Protein AF-A0A7X7WJT0-F1 (afdb_monomer_lite)

Foldseek 3Di:
DPDDDFADALPPLPDGTQHPWQVSLVVLVVSCCVVQQKAWDAADPVRQKTWIWGFDDPVDPPDTDTDIFIEGTTQEPCQVPPVNDDPPRDPPPGQEYEYCYYDDPPDPHHYDHPVVVSDPCPVPVPDPDDDPPDPPPPDPPCPVVVVVVVVVVVVVVVVVVVVVVVVVCVVPVPDD

Radius of gyration: 22.06 Å; chains: 1; bounding box: 46×60×50 Å

Secondary structure (DSSP, 8-state):
-PPP----EEEETTEEE--SSHHHHHHHHHHTTTTTTEEEEEE-TTSSEEEEEEEE--SSTT--EEEEEEEEEEEEGGGGSGGG--TTS--S--SEEEEEE---TT--SEEEESHHHHS--TTTTSS-S-----GGGTS-TTHHHHHHHHHHHHHHHHHHHHHHHHHHHHH-TT--

Sequence (176 aa):
MKKSIVGELVGKRGIVYAPINRAGVLLIFSRLLDEFEMLVEETAEDCSYIIARRRVDTGQPGSNRWERVRIALAYESLEMQPANKTDTDFDGTADLLICWQHNWPECPLETFELRSIFADVTASLNEPANQTISLNGIIPEDSGQLLKDRVTTQKRFEKAVSELDEKIKKLYPGSN

pLDDT: mean 77.28, std 19.05, range [31.31, 97.0]

Structure (mmCIF, N/CA/C/O backbone):
data_AF-A0A7X7WJT0-F1
#
_entry.id   AF-A0A7X7WJT0-F1
#
loop_
_atom_site.group_PDB
_atom_site.id
_atom_site.type_symbol
_atom_site.label_atom_id
_atom_site.label_alt_id
_atom_site.label_comp_id
_atom_site.label_asym_id
_atom_site.label_entity_id
_atom_site.label_seq_id
_atom_site.pdbx_PDB_ins_code
_atom_site.Cartn_x
_atom_site.Cartn_y
_atom_site.Cartn_z
_atom_site.occupancy
_atom_site.B_iso_or_equiv
_atom_site.auth_seq_id
_atom_site.auth_comp_id
_atom_site.auth_asym_id
_atom_site.auth_atom_id
_atom_site.pdbx_PDB_model_num
ATOM 1 N N . MET A 1 1 ? -9.778 28.405 -9.979 1.00 56.41 1 MET A N 1
ATOM 2 C CA . MET A 1 1 ? -9.607 27.088 -9.322 1.00 56.41 1 MET A CA 1
ATOM 3 C C . MET A 1 1 ? -8.877 26.149 -10.265 1.00 56.41 1 MET A C 1
ATOM 5 O O . MET A 1 1 ? -9.205 26.131 -11.446 1.00 56.41 1 MET A O 1
ATOM 9 N N . LYS A 1 2 ? -7.889 25.399 -9.766 1.00 74.50 2 LYS A N 1
ATOM 10 C CA . LYS A 1 2 ? -7.246 24.314 -10.526 1.00 74.50 2 LYS A CA 1
ATOM 11 C C . LYS A 1 2 ? -8.278 23.187 -10.710 1.00 74.50 2 LYS A C 1
ATOM 13 O O . LYS A 1 2 ? -9.048 22.932 -9.786 1.00 74.50 2 LYS A O 1
ATOM 18 N N . LYS A 1 3 ? -8.348 22.568 -11.893 1.00 82.75 3 LYS A N 1
ATOM 19 C CA . LYS A 1 3 ? -9.265 21.440 -12.144 1.00 82.75 3 LYS A CA 1
ATOM 20 C C . LYS A 1 3 ? -8.907 20.276 -11.211 1.00 82.75 3 LYS A C 1
ATOM 22 O O . LYS A 1 3 ? -7.727 19.974 -11.058 1.00 82.75 3 LYS A O 1
ATOM 27 N N . SER A 1 4 ? -9.913 19.649 -10.605 1.00 85.75 4 SER A N 1
ATOM 28 C CA . SER A 1 4 ? -9.745 18.406 -9.847 1.00 85.75 4 SER A CA 1
ATOM 29 C C . SER A 1 4 ? -9.741 17.241 -10.836 1.00 85.75 4 SER A C 1
ATOM 31 O O . SER A 1 4 ? -10.689 17.093 -11.606 1.00 85.75 4 SER A O 1
ATOM 33 N N . ILE A 1 5 ? -8.644 16.486 -10.873 1.00 87.88 5 ILE A N 1
ATOM 34 C CA . ILE A 1 5 ? -8.440 15.340 -11.766 1.00 87.88 5 ILE A CA 1
ATOM 35 C C . ILE A 1 5 ? -8.321 14.096 -10.885 1.00 87.88 5 ILE A C 1
ATOM 37 O O . ILE A 1 5 ? -7.627 14.129 -9.870 1.00 87.88 5 ILE A O 1
ATOM 41 N N . VAL A 1 6 ? -9.005 13.023 -11.275 1.00 88.50 6 VAL A N 1
ATOM 42 C CA . VAL A 1 6 ? -9.018 11.718 -10.599 1.00 88.50 6 VAL A CA 1
ATOM 43 C C . VAL A 1 6 ? -8.674 10.612 -11.600 1.00 88.50 6 VAL A C 1
ATOM 45 O O . VAL A 1 6 ? -8.673 10.863 -12.807 1.00 88.50 6 VAL A O 1
ATOM 48 N N . GLY A 1 7 ? -8.354 9.415 -11.102 1.00 87.81 7 GLY A N 1
ATOM 49 C CA . GLY A 1 7 ? -8.038 8.253 -11.934 1.00 87.81 7 GLY A CA 1
ATOM 50 C C . GLY A 1 7 ? -9.267 7.574 -12.545 1.00 87.81 7 GLY A C 1
ATOM 51 O O . GLY A 1 7 ? -10.392 8.066 -12.444 1.00 87.81 7 GLY A O 1
ATOM 52 N N . GLU A 1 8 ? -9.040 6.419 -13.176 1.00 84.88 8 GLU A N 1
ATOM 53 C CA . GLU A 1 8 ? -10.103 5.577 -13.740 1.00 84.88 8 GLU A CA 1
ATOM 54 C C . GLU A 1 8 ? -11.098 5.100 -12.672 1.00 84.88 8 GLU A C 1
ATOM 56 O O . GLU A 1 8 ? -10.778 5.027 -11.486 1.00 84.88 8 GLU A O 1
ATOM 61 N N . LEU A 1 9 ? -12.329 4.791 -13.081 1.00 81.31 9 LEU A N 1
ATOM 62 C CA . LEU A 1 9 ? -13.345 4.279 -12.166 1.00 81.31 9 LEU A CA 1
ATOM 63 C C . LEU A 1 9 ? -12.986 2.843 -11.750 1.00 81.31 9 LEU A C 1
ATOM 65 O O . LEU A 1 9 ? -12.833 1.982 -12.610 1.00 81.31 9 LEU A O 1
ATOM 69 N N . VAL A 1 10 ? -12.887 2.592 -10.443 1.00 80.69 10 VAL A N 1
ATOM 70 C CA . VAL A 1 10 ? -12.608 1.257 -9.870 1.00 80.69 10 VAL A CA 1
ATOM 71 C C . VAL A 1 10 ? -13.745 0.746 -8.984 1.00 80.69 10 VAL A C 1
ATOM 73 O O . VAL A 1 10 ? -13.993 -0.450 -8.934 1.00 80.69 10 VAL A O 1
ATOM 76 N N . GLY A 1 11 ? -14.466 1.639 -8.293 1.00 72.19 11 GLY A N 1
ATOM 77 C CA . GLY A 1 11 ? -15.762 1.341 -7.664 1.00 72.19 11 GLY A CA 1
ATOM 78 C C . GLY A 1 11 ? -15.809 0.236 -6.593 1.00 72.19 11 GLY A C 1
ATOM 79 O O . GLY A 1 11 ? -16.887 -0.303 -6.348 1.00 72.19 11 GLY A O 1
ATOM 80 N N . LYS A 1 12 ? -14.698 -0.107 -5.924 1.00 74.31 12 LYS A N 1
ATOM 81 C CA . LYS A 1 12 ? -14.604 -1.261 -5.004 1.00 74.31 12 LYS A CA 1
ATOM 82 C C . LYS A 1 12 ? -14.104 -0.849 -3.617 1.00 74.31 12 LYS A C 1
ATOM 84 O O . LYS A 1 12 ? -13.294 0.062 -3.486 1.00 74.31 12 LYS A O 1
ATOM 89 N N . ARG A 1 13 ? -14.579 -1.515 -2.554 1.00 75.19 13 ARG A N 1
ATOM 90 C CA . ARG A 1 13 ? -14.143 -1.295 -1.148 1.00 75.19 13 ARG A CA 1
ATOM 91 C C . ARG A 1 13 ? -14.245 0.164 -0.648 1.00 75.19 13 ARG A C 1
ATOM 93 O O . ARG A 1 13 ? -13.517 0.575 0.254 1.00 75.19 13 ARG A O 1
ATOM 100 N N . GLY A 1 14 ? -15.169 0.947 -1.210 1.00 77.31 14 GLY A N 1
ATOM 101 C CA . GLY A 1 14 ? -15.328 2.372 -0.892 1.00 77.31 14 GLY A CA 1
ATOM 102 C C . GLY A 1 14 ? -14.321 3.296 -1.589 1.00 77.31 14 GLY A C 1
ATOM 103 O O . GLY A 1 14 ? -14.322 4.494 -1.320 1.00 77.31 14 GLY A O 1
ATOM 104 N N . ILE A 1 15 ? -13.496 2.764 -2.496 1.00 82.94 15 ILE A N 1
ATOM 105 C CA . ILE A 1 15 ? -12.621 3.520 -3.394 1.00 82.94 15 ILE A CA 1
ATOM 106 C C . ILE A 1 15 ? -13.334 3.653 -4.742 1.00 82.94 15 ILE A C 1
ATOM 108 O O . ILE A 1 15 ? -13.636 2.658 -5.397 1.00 82.94 15 ILE A O 1
ATOM 112 N N . VAL A 1 16 ? -13.642 4.887 -5.143 1.00 83.06 16 VAL A N 1
ATOM 113 C CA . VAL A 1 16 ? -14.378 5.158 -6.392 1.00 83.06 16 VAL A CA 1
ATOM 114 C C . VAL A 1 16 ? -13.426 5.272 -7.580 1.00 83.06 16 VAL A C 1
ATOM 116 O O . VAL A 1 16 ? -13.702 4.694 -8.628 1.00 83.06 16 VAL A O 1
ATOM 119 N N . TYR A 1 17 ? -12.295 5.959 -7.402 1.00 87.00 17 TYR A N 1
ATOM 120 C CA . TYR A 1 17 ? -11.320 6.234 -8.457 1.00 87.00 17 TYR A CA 1
ATOM 121 C C . TYR A 1 17 ? -9.952 5.635 -8.128 1.00 87.00 17 TYR A C 1
ATOM 123 O O . TYR A 1 17 ? -9.540 5.635 -6.967 1.00 87.00 17 TYR A O 1
ATOM 131 N N . ALA A 1 18 ? -9.252 5.165 -9.157 1.00 92.12 18 ALA A N 1
ATOM 132 C CA . ALA A 1 18 ? -7.866 4.733 -9.085 1.00 92.12 18 ALA A CA 1
ATOM 133 C C . ALA A 1 18 ? -6.956 5.870 -8.582 1.00 92.12 18 ALA A C 1
ATOM 135 O O . ALA A 1 18 ? -7.251 7.055 -8.809 1.00 92.12 18 ALA A O 1
ATOM 136 N N . PRO A 1 19 ? -5.836 5.534 -7.918 1.00 95.69 19 PRO A N 1
ATOM 137 C CA . PRO A 1 19 ? -4.844 6.529 -7.560 1.00 95.69 19 PRO A CA 1
ATOM 138 C C . PRO A 1 19 ? -4.208 7.089 -8.837 1.00 95.69 19 PRO A C 1
ATOM 140 O O . PRO A 1 19 ? -4.185 6.436 -9.874 1.00 95.69 19 PRO A O 1
ATOM 143 N N . ILE A 1 20 ? -3.686 8.308 -8.759 1.00 95.00 20 ILE A N 1
ATOM 144 C CA . ILE A 1 20 ? -2.926 8.944 -9.853 1.00 95.00 20 ILE A CA 1
ATOM 145 C C . ILE A 1 20 ? -1.504 9.312 -9.418 1.00 95.00 20 ILE A C 1
ATOM 147 O O . ILE A 1 20 ? -0.797 10.025 -10.122 1.00 95.00 20 ILE A O 1
ATOM 151 N N . ASN A 1 21 ? -1.128 8.915 -8.200 1.00 94.38 21 ASN A N 1
ATOM 152 C CA . ASN A 1 21 ? 0.162 9.174 -7.578 1.00 94.38 21 ASN A CA 1
ATOM 153 C C . ASN A 1 21 ? 0.380 8.238 -6.374 1.00 94.38 21 ASN A C 1
ATOM 155 O O . ASN A 1 21 ? -0.529 7.525 -5.938 1.00 94.38 21 ASN A O 1
ATOM 159 N N . ARG A 1 22 ? 1.588 8.303 -5.807 1.00 93.94 22 ARG A N 1
ATOM 160 C CA . ARG A 1 22 ? 2.057 7.509 -4.662 1.00 93.94 22 ARG A CA 1
ATOM 161 C C . ARG A 1 22 ? 1.229 7.699 -3.384 1.00 93.94 22 ARG A C 1
ATOM 163 O O . ARG A 1 22 ? 0.907 6.727 -2.711 1.00 93.94 22 ARG A O 1
ATOM 170 N N . ALA A 1 23 ? 0.802 8.926 -3.081 1.00 94.81 23 ALA A N 1
ATOM 171 C CA . ALA A 1 23 ? -0.048 9.194 -1.917 1.00 94.81 23 ALA A CA 1
ATOM 172 C C . ALA A 1 23 ? -1.422 8.503 -2.033 1.00 94.81 23 ALA A C 1
ATOM 174 O O . ALA A 1 23 ? -1.955 7.987 -1.052 1.00 94.81 23 ALA A O 1
ATOM 175 N N . GLY A 1 24 ? -1.983 8.432 -3.244 1.00 95.75 24 GLY A N 1
ATOM 176 C CA . GLY A 1 24 ? -3.189 7.649 -3.514 1.00 95.75 24 GLY A CA 1
ATOM 177 C C . GLY A 1 24 ? -2.978 6.145 -3.307 1.00 95.75 24 GLY A C 1
ATOM 178 O O . GLY A 1 24 ? -3.863 5.477 -2.776 1.00 95.75 24 GLY A O 1
ATOM 179 N N . VAL A 1 25 ? -1.803 5.619 -3.670 1.00 96.50 25 VAL A N 1
ATOM 180 C CA . VAL A 1 25 ? -1.422 4.220 -3.400 1.00 96.50 25 VAL A CA 1
ATOM 181 C C . VAL A 1 25 ? -1.374 3.954 -1.899 1.00 96.50 25 VAL A C 1
ATOM 183 O O . VAL A 1 25 ? -2.000 2.999 -1.443 1.00 96.50 25 VAL A O 1
ATOM 186 N N . LEU A 1 26 ? -0.733 4.833 -1.122 1.00 96.88 26 LEU A N 1
ATOM 187 C CA . LEU A 1 26 ? -0.713 4.749 0.342 1.00 96.88 26 LEU A CA 1
ATOM 188 C C . LEU A 1 26 ? -2.126 4.755 0.939 1.00 96.88 26 LEU A C 1
ATOM 190 O O . LEU A 1 26 ? -2.413 3.950 1.824 1.00 96.88 26 LEU A O 1
ATOM 194 N N . LEU A 1 27 ? -3.011 5.636 0.462 1.00 95.25 27 LEU A N 1
ATOM 195 C CA . LEU A 1 27 ? -4.393 5.724 0.943 1.00 95.25 27 LEU A CA 1
ATOM 196 C C . LEU A 1 27 ? -5.143 4.403 0.725 1.00 95.25 27 LEU A C 1
ATOM 198 O O . LEU A 1 27 ? -5.821 3.912 1.628 1.00 95.25 27 LEU A O 1
ATOM 202 N N . ILE A 1 28 ? -5.019 3.828 -0.473 1.00 94.62 28 ILE A N 1
ATOM 203 C CA . ILE A 1 28 ? -5.681 2.569 -0.823 1.00 94.62 28 ILE A CA 1
ATOM 204 C C . ILE A 1 28 ? -5.078 1.411 -0.034 1.00 94.62 28 ILE A C 1
ATOM 206 O O . ILE A 1 28 ? -5.829 0.636 0.550 1.00 94.62 28 ILE A O 1
ATOM 210 N N . PHE A 1 29 ? -3.751 1.308 0.044 1.00 95.38 29 PHE A N 1
ATOM 211 C CA . PHE A 1 29 ? -3.090 0.275 0.839 1.00 95.38 29 PHE A CA 1
ATOM 212 C C . PHE A 1 29 ? -3.498 0.350 2.316 1.00 95.38 29 PHE A C 1
ATOM 214 O O . PHE A 1 29 ? -3.898 -0.655 2.898 1.00 95.38 29 PHE A O 1
ATOM 221 N N . SER A 1 30 ? -3.513 1.554 2.894 1.00 93.81 30 SER A N 1
ATOM 222 C CA . SER A 1 30 ? -3.947 1.795 4.277 1.00 93.81 30 SER A CA 1
ATOM 223 C C . SER A 1 30 ? -5.374 1.306 4.542 1.00 93.81 30 SER A C 1
ATOM 225 O O . SER A 1 30 ? -5.695 0.869 5.645 1.00 93.81 30 SER A O 1
ATOM 227 N N . ARG A 1 31 ? -6.249 1.340 3.529 1.00 91.44 31 ARG A N 1
ATOM 228 C CA . ARG A 1 31 ? -7.623 0.832 3.641 1.00 91.44 31 ARG A CA 1
ATOM 229 C C . ARG A 1 31 ? -7.692 -0.697 3.721 1.00 91.44 31 ARG A C 1
ATOM 231 O O . ARG A 1 31 ? -8.709 -1.214 4.187 1.00 91.44 31 ARG A O 1
ATOM 238 N N . LEU A 1 32 ? -6.649 -1.388 3.273 1.00 89.94 32 LEU A N 1
ATOM 239 C CA . LEU A 1 32 ? -6.561 -2.842 3.144 1.00 89.94 32 LEU A CA 1
ATOM 240 C C . LEU A 1 32 ? -5.659 -3.488 4.211 1.00 89.94 32 LEU A C 1
ATOM 242 O O . LEU A 1 32 ? -5.410 -4.684 4.135 1.00 89.94 32 LEU A O 1
ATOM 246 N N . LEU A 1 33 ? -5.172 -2.737 5.205 1.00 89.56 33 LEU A N 1
ATOM 247 C CA . LEU A 1 33 ? -4.232 -3.246 6.217 1.00 89.56 33 LEU A CA 1
ATOM 248 C C . LEU A 1 33 ? -4.735 -4.489 6.959 1.00 89.56 33 LEU A C 1
ATOM 250 O O . LEU A 1 33 ? -3.956 -5.411 7.189 1.00 89.56 33 LEU A O 1
ATOM 254 N N . ASP A 1 34 ? -6.035 -4.541 7.262 1.00 85.56 34 ASP A N 1
ATOM 255 C CA . ASP A 1 34 ? -6.658 -5.706 7.897 1.00 85.56 34 ASP A CA 1
ATOM 256 C C . ASP A 1 34 ? -6.627 -6.943 6.980 1.00 85.56 34 ASP A C 1
ATOM 258 O O . ASP A 1 34 ? -6.442 -8.056 7.461 1.00 85.56 34 ASP A O 1
ATOM 262 N N . GLU A 1 35 ? -6.763 -6.758 5.657 1.00 87.94 35 GLU A N 1
ATOM 263 C CA . GLU A 1 35 ? -6.677 -7.846 4.665 1.00 87.94 35 GLU A CA 1
ATOM 264 C C . GLU A 1 35 ? -5.236 -8.367 4.523 1.00 87.94 35 GLU A C 1
ATOM 266 O O . GLU A 1 35 ? -5.039 -9.531 4.183 1.00 87.94 35 GLU A O 1
ATOM 271 N N . PHE A 1 36 ? -4.237 -7.526 4.810 1.00 85.75 36 PHE A N 1
ATOM 272 C CA . PHE A 1 36 ? -2.818 -7.897 4.793 1.00 85.75 36 PHE A CA 1
ATOM 273 C C . PHE A 1 36 ? -2.275 -8.357 6.145 1.00 85.75 36 PHE A C 1
ATOM 275 O O . PHE A 1 36 ? -1.106 -8.730 6.221 1.00 85.75 36 PHE A O 1
ATOM 282 N N . GLU A 1 37 ? -3.083 -8.307 7.207 1.00 88.31 37 GLU A N 1
ATOM 283 C CA . GLU A 1 37 ? -2.630 -8.512 8.587 1.00 88.31 37 GLU A CA 1
ATOM 284 C C . GLU A 1 37 ? -1.366 -7.688 8.906 1.00 88.31 37 GLU A C 1
ATOM 286 O O . GLU A 1 37 ? -0.382 -8.189 9.464 1.00 88.31 37 GLU A O 1
ATOM 291 N N . MET A 1 38 ? -1.387 -6.409 8.515 1.00 90.31 38 MET A N 1
ATOM 292 C CA . MET A 1 38 ? -0.279 -5.472 8.699 1.00 90.31 38 MET A CA 1
ATOM 293 C C . MET A 1 38 ? -0.655 -4.296 9.601 1.00 90.31 38 MET A C 1
ATOM 295 O O . MET A 1 38 ? -1.777 -3.799 9.576 1.00 90.31 38 MET A O 1
ATOM 299 N N . LEU A 1 39 ? 0.320 -3.802 10.365 1.00 92.19 39 LEU A N 1
ATOM 300 C CA . LEU A 1 39 ? 0.198 -2.613 11.211 1.00 92.19 39 LEU A CA 1
ATOM 301 C C . LEU A 1 39 ? 1.248 -1.584 10.796 1.00 92.19 39 LEU A C 1
ATOM 303 O O . LEU A 1 39 ? 2.436 -1.887 10.836 1.00 92.19 39 LEU A O 1
ATOM 307 N N . VAL A 1 40 ? 0.839 -0.374 10.418 1.00 95.69 40 VAL A N 1
ATOM 308 C CA . VAL A 1 40 ? 1.773 0.704 10.042 1.00 95.69 40 VAL A CA 1
ATOM 309 C C . VAL A 1 40 ? 2.305 1.399 11.298 1.00 95.69 40 VAL A C 1
ATOM 311 O O . VAL A 1 40 ? 1.524 1.840 12.138 1.00 95.69 40 VAL A O 1
ATOM 314 N N . GLU A 1 41 ? 3.629 1.501 11.418 1.00 96.88 41 GLU A N 1
ATOM 315 C CA . GLU A 1 41 ? 4.335 2.175 12.519 1.00 96.88 41 GLU A CA 1
ATOM 316 C C . GLU A 1 41 ? 4.845 3.567 12.110 1.00 96.88 41 GLU A C 1
ATOM 318 O O . GLU A 1 41 ? 4.842 4.491 12.920 1.00 96.88 41 GLU A O 1
ATOM 323 N N . GLU A 1 42 ? 5.277 3.729 10.856 1.00 96.12 42 GLU A N 1
ATOM 324 C CA . GLU A 1 42 ? 5.888 4.961 10.340 1.00 96.12 42 GLU A CA 1
ATOM 325 C C . GLU A 1 42 ? 5.533 5.160 8.864 1.00 96.12 42 GLU A C 1
ATOM 327 O O . GLU A 1 42 ? 5.370 4.196 8.113 1.00 96.12 42 GLU A O 1
ATOM 332 N N . THR A 1 43 ? 5.450 6.413 8.426 1.00 95.44 43 THR A N 1
ATOM 333 C CA . THR A 1 43 ? 5.302 6.793 7.017 1.00 95.44 43 THR A CA 1
ATOM 334 C C . THR A 1 43 ? 6.292 7.902 6.692 1.00 95.44 43 THR A C 1
ATOM 336 O O . THR A 1 43 ? 6.409 8.859 7.457 1.00 95.44 43 THR A O 1
ATOM 339 N N . ALA A 1 44 ? 6.992 7.774 5.566 1.00 93.12 44 ALA A N 1
ATOM 340 C CA . ALA A 1 44 ? 7.877 8.817 5.066 1.00 93.12 44 ALA A CA 1
ATOM 341 C C . ALA A 1 44 ? 7.085 10.081 4.692 1.00 93.12 44 ALA A C 1
ATOM 343 O O . ALA A 1 44 ? 5.967 9.988 4.184 1.00 93.12 44 ALA A O 1
ATOM 344 N N . GLU A 1 45 ? 7.674 11.261 4.890 1.00 91.50 45 GLU A N 1
ATOM 345 C CA . GLU A 1 45 ? 7.022 12.551 4.605 1.00 91.50 45 GLU A CA 1
ATOM 346 C C . GLU A 1 45 ? 6.553 12.670 3.142 1.00 91.50 45 GLU A C 1
ATOM 348 O O . GLU A 1 45 ? 5.486 13.212 2.858 1.00 91.50 45 GLU A O 1
ATOM 353 N N . ASP A 1 46 ? 7.315 12.093 2.215 1.00 90.56 46 ASP A N 1
ATOM 354 C CA . ASP A 1 46 ? 7.051 12.084 0.774 1.00 90.56 46 ASP A CA 1
ATOM 355 C C . ASP A 1 46 ? 6.242 10.863 0.294 1.00 90.56 46 ASP A C 1
ATOM 357 O O . ASP A 1 46 ? 6.030 10.681 -0.907 1.00 90.56 46 ASP A O 1
ATOM 361 N N . CYS A 1 47 ? 5.780 10.018 1.221 1.00 93.06 47 CYS A N 1
ATOM 362 C CA . CYS A 1 47 ? 5.114 8.747 0.939 1.00 93.06 47 CYS A CA 1
ATOM 363 C C . CYS A 1 47 ? 5.970 7.748 0.130 1.00 93.06 47 CYS A C 1
ATOM 365 O O . CYS A 1 47 ? 5.398 6.863 -0.502 1.00 93.06 47 CYS A O 1
ATOM 367 N N . SER A 1 48 ? 7.306 7.862 0.115 1.00 91.44 48 SER A N 1
ATOM 368 C CA . SER A 1 48 ? 8.207 6.912 -0.572 1.00 91.44 48 SER A CA 1
ATOM 369 C C . SER A 1 48 ? 8.229 5.524 0.064 1.00 91.44 48 SER A C 1
ATOM 371 O O . SER A 1 48 ? 8.323 4.519 -0.640 1.00 91.44 48 SER A O 1
ATOM 373 N N . TYR A 1 49 ? 8.109 5.451 1.388 1.00 93.75 49 TYR A N 1
ATOM 374 C CA . TYR A 1 49 ? 8.073 4.194 2.120 1.00 93.75 49 TYR A CA 1
ATOM 375 C C . TYR A 1 49 ? 7.201 4.281 3.375 1.00 93.75 49 TYR A C 1
ATOM 377 O O . TYR A 1 49 ? 6.875 5.361 3.878 1.00 93.75 49 TYR A O 1
ATOM 385 N N . ILE A 1 50 ? 6.890 3.111 3.924 1.00 96.25 50 ILE A N 1
ATOM 386 C CA . ILE A 1 50 ? 6.355 2.936 5.276 1.00 96.25 50 ILE A CA 1
ATOM 387 C C . ILE A 1 50 ? 7.166 1.890 6.042 1.00 96.25 50 ILE A C 1
ATOM 389 O O . ILE A 1 50 ? 7.792 1.007 5.450 1.00 96.25 50 ILE A O 1
ATOM 393 N N . ILE A 1 51 ? 7.142 1.979 7.368 1.00 97.00 51 ILE A N 1
ATOM 394 C CA . ILE A 1 51 ? 7.557 0.888 8.251 1.00 97.00 51 ILE A CA 1
ATOM 395 C C . ILE A 1 51 ? 6.295 0.257 8.813 1.00 97.00 51 ILE A C 1
ATOM 397 O O . ILE A 1 51 ? 5.435 0.960 9.345 1.00 97.00 51 ILE A O 1
ATOM 401 N N . ALA A 1 52 ? 6.190 -1.061 8.702 1.00 96.44 52 ALA A N 1
ATOM 402 C CA . ALA A 1 52 ? 5.057 -1.813 9.206 1.00 96.44 52 ALA A CA 1
ATOM 403 C C . ALA A 1 52 ? 5.500 -3.060 9.980 1.00 96.44 52 ALA A C 1
ATOM 405 O O . ALA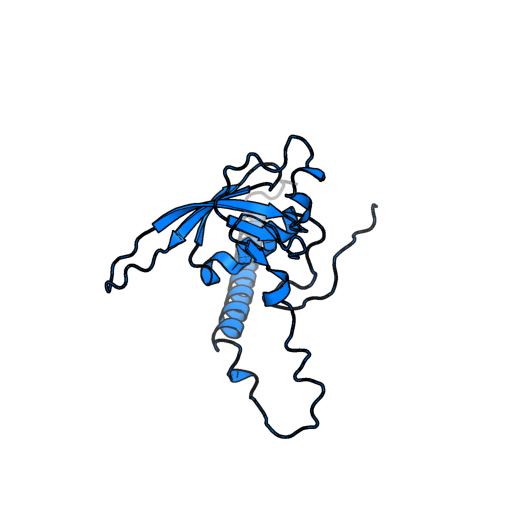 A 1 52 ? 6.658 -3.483 9.940 1.00 96.44 52 ALA A O 1
ATOM 406 N N . ARG A 1 53 ? 4.545 -3.668 10.678 1.00 94.19 53 ARG A N 1
ATOM 407 C CA . ARG A 1 53 ? 4.624 -5.023 11.212 1.00 94.19 53 ARG A CA 1
ATOM 408 C C . ARG A 1 53 ? 3.717 -5.916 10.394 1.00 94.19 53 ARG A C 1
ATOM 410 O O . ARG A 1 53 ? 2.528 -5.626 10.321 1.00 94.19 53 ARG A O 1
ATOM 417 N N . ARG A 1 54 ? 4.245 -7.002 9.834 1.00 89.75 54 ARG A N 1
ATOM 418 C CA . ARG A 1 54 ? 3.425 -8.046 9.205 1.00 89.75 54 ARG A CA 1
ATOM 419 C C . ARG A 1 54 ? 3.343 -9.266 10.108 1.00 89.75 54 ARG A C 1
ATOM 421 O O . ARG A 1 54 ? 4.334 -9.625 10.757 1.00 89.75 54 ARG A O 1
ATOM 428 N N . ARG A 1 55 ? 2.157 -9.863 10.194 1.00 87.50 55 ARG A N 1
ATOM 429 C CA . ARG A 1 55 ? 1.954 -11.104 10.940 1.00 87.50 55 ARG A CA 1
ATOM 430 C C . ARG A 1 55 ? 2.719 -12.235 10.253 1.00 87.50 55 ARG A C 1
ATOM 432 O O . ARG A 1 55 ? 2.685 -12.362 9.035 1.00 87.50 55 ARG A O 1
ATOM 439 N N . VAL A 1 56 ? 3.409 -13.053 11.040 1.00 85.81 56 VAL A N 1
ATOM 440 C CA . VAL A 1 56 ? 4.118 -14.242 10.552 1.00 85.81 56 VAL A CA 1
ATOM 441 C C . VAL A 1 56 ? 3.384 -15.471 11.064 1.00 85.81 56 VAL A C 1
ATOM 443 O O . VAL A 1 56 ? 3.291 -15.671 12.279 1.00 85.81 56 VAL A O 1
ATOM 446 N N . ASP A 1 57 ? 2.869 -16.291 10.148 1.00 79.31 57 ASP A N 1
ATOM 447 C CA . ASP A 1 57 ? 2.315 -17.592 10.508 1.00 79.31 57 ASP A CA 1
ATOM 448 C C . ASP A 1 57 ? 3.457 -18.554 10.848 1.00 79.31 57 ASP A C 1
ATOM 450 O O . ASP A 1 57 ? 4.320 -18.858 10.025 1.00 79.31 57 ASP A O 1
ATOM 454 N N . THR A 1 58 ? 3.484 -19.021 12.092 1.00 75.06 58 THR A N 1
ATOM 455 C CA . THR A 1 58 ? 4.473 -19.998 12.556 1.00 75.06 58 THR A CA 1
ATOM 456 C C . THR A 1 58 ? 3.924 -21.420 12.617 1.00 75.06 58 THR A C 1
ATOM 458 O O . THR A 1 58 ? 4.585 -22.296 13.175 1.00 75.06 58 THR A O 1
ATOM 461 N N . GLY A 1 59 ? 2.708 -21.663 12.113 1.00 72.12 59 GLY A N 1
ATOM 462 C CA . GLY A 1 59 ? 2.044 -22.970 12.129 1.00 72.12 59 GLY A CA 1
ATOM 463 C C . GLY A 1 59 ? 1.682 -23.478 13.532 1.00 72.12 59 GLY A C 1
ATOM 464 O O . GLY A 1 59 ? 1.243 -24.615 13.688 1.00 72.12 59 GLY A O 1
ATOM 465 N N . GLN A 1 60 ? 1.876 -22.653 14.566 1.00 70.50 60 GLN A N 1
ATOM 466 C CA . GLN A 1 60 ? 1.562 -22.968 15.957 1.00 70.50 60 GLN A CA 1
ATOM 467 C C . GLN A 1 60 ? 0.275 -22.236 16.369 1.00 70.50 60 GLN A C 1
ATOM 469 O O . GLN A 1 60 ? 0.212 -21.007 16.282 1.00 70.50 60 GLN A O 1
ATOM 474 N N . PRO A 1 61 ? -0.763 -22.949 16.841 1.00 66.75 61 PRO A N 1
ATOM 475 C CA . PRO A 1 61 ? -1.989 -22.311 17.305 1.00 66.75 61 PRO A CA 1
ATOM 476 C C . PRO A 1 61 ? -1.713 -21.331 18.454 1.00 66.75 61 PRO A C 1
ATOM 478 O O . PRO A 1 61 ? -1.108 -21.695 19.460 1.00 66.75 61 PRO A O 1
ATOM 481 N N . GLY A 1 62 ? -2.178 -20.086 18.317 1.00 66.88 62 GLY A N 1
ATOM 482 C CA . GLY A 1 62 ? -2.098 -19.065 19.369 1.00 66.88 62 GLY A CA 1
ATOM 483 C C . GLY A 1 62 ? -0.795 -18.259 19.434 1.00 66.88 62 GLY A C 1
ATOM 484 O O . GLY A 1 62 ? -0.691 -17.361 20.267 1.00 66.88 62 GLY A O 1
ATOM 485 N N . SER A 1 63 ? 0.187 -18.508 18.563 1.00 68.81 63 SER A N 1
ATOM 486 C CA . SER A 1 63 ? 1.371 -17.647 18.460 1.00 68.81 63 SER A CA 1
ATOM 487 C C . SER A 1 63 ? 1.129 -16.495 17.482 1.00 68.81 63 SER A C 1
ATOM 489 O O . SER A 1 63 ? 1.084 -16.699 16.272 1.00 68.81 63 SER A O 1
ATOM 491 N N . ASN A 1 64 ? 1.029 -15.269 17.997 1.00 71.56 64 ASN A N 1
ATOM 492 C CA . ASN A 1 64 ? 1.046 -14.057 17.176 1.00 71.56 64 ASN A CA 1
ATOM 493 C C . ASN A 1 64 ? 2.472 -13.513 17.114 1.00 71.56 64 ASN A C 1
ATOM 495 O O . ASN A 1 64 ? 2.899 -12.781 18.008 1.00 71.56 64 ASN A O 1
ATOM 499 N N . ARG A 1 65 ? 3.221 -13.892 16.074 1.00 84.56 65 ARG A N 1
ATOM 500 C CA . ARG A 1 65 ? 4.525 -13.287 15.785 1.00 84.56 65 ARG A CA 1
ATOM 501 C C . ARG A 1 65 ? 4.374 -12.196 14.738 1.00 84.56 65 ARG A C 1
ATOM 503 O O . ARG A 1 65 ? 3.549 -12.298 13.836 1.00 84.56 65 ARG A O 1
ATOM 510 N N . TRP A 1 66 ? 5.192 -11.167 14.890 1.00 90.69 66 TRP A N 1
ATOM 511 C CA . TRP A 1 66 ? 5.200 -9.990 14.039 1.00 90.69 66 TRP A CA 1
ATOM 512 C C . TRP A 1 66 ? 6.637 -9.676 13.663 1.00 90.69 66 TRP A C 1
ATOM 514 O O . TRP A 1 66 ? 7.502 -9.614 14.540 1.00 90.69 66 TRP A O 1
ATOM 524 N N . GLU A 1 67 ? 6.891 -9.443 12.384 1.00 93.56 67 GLU A N 1
ATOM 525 C CA . GLU A 1 67 ? 8.191 -8.977 11.912 1.00 93.56 67 GLU A CA 1
ATOM 526 C C . GLU A 1 67 ? 8.094 -7.559 11.366 1.00 93.56 67 GLU A C 1
ATOM 528 O O . GLU A 1 67 ? 7.050 -7.148 10.859 1.00 93.56 67 GLU A O 1
ATOM 533 N N . ARG A 1 68 ? 9.172 -6.789 11.533 1.00 95.94 68 ARG A N 1
ATOM 534 C CA . ARG A 1 68 ? 9.268 -5.438 10.979 1.00 95.94 68 ARG A CA 1
ATOM 535 C C . ARG A 1 68 ? 9.581 -5.551 9.494 1.00 95.94 68 ARG A C 1
ATOM 537 O O . ARG A 1 68 ? 10.525 -6.245 9.141 1.00 95.94 68 ARG A O 1
ATOM 544 N N . VAL A 1 69 ? 8.834 -4.824 8.676 1.00 95.25 69 VAL A N 1
ATOM 545 C CA . VAL A 1 69 ? 9.003 -4.759 7.225 1.00 95.25 69 VAL A CA 1
ATOM 546 C C . VAL A 1 69 ? 9.067 -3.293 6.796 1.00 95.25 69 VAL A C 1
ATOM 548 O O . VAL A 1 69 ? 8.261 -2.468 7.238 1.00 95.25 69 VAL A O 1
ATOM 551 N N . ARG A 1 70 ? 10.047 -2.946 5.964 1.00 95.75 70 ARG A N 1
ATOM 552 C CA . ARG A 1 70 ? 10.128 -1.659 5.269 1.00 95.75 70 ARG A CA 1
ATOM 553 C C . ARG A 1 70 ? 9.533 -1.830 3.880 1.00 95.75 70 ARG A C 1
ATOM 555 O O . ARG A 1 70 ? 10.031 -2.618 3.082 1.00 95.75 70 ARG A O 1
ATOM 562 N N . ILE A 1 71 ? 8.470 -1.092 3.594 1.00 95.56 71 ILE A N 1
ATOM 563 C CA . ILE A 1 71 ? 7.700 -1.239 2.360 1.00 95.56 71 ILE A CA 1
ATOM 564 C C . ILE A 1 71 ? 7.896 0.016 1.515 1.00 95.56 71 ILE A C 1
ATOM 566 O O . ILE A 1 71 ? 7.526 1.105 1.950 1.00 95.56 71 ILE A O 1
ATOM 570 N N . ALA A 1 72 ? 8.462 -0.132 0.320 1.00 94.81 72 ALA A N 1
ATOM 571 C CA . ALA A 1 72 ? 8.513 0.926 -0.681 1.00 94.81 72 ALA A CA 1
ATOM 572 C C . ALA A 1 72 ? 7.143 1.089 -1.351 1.00 94.81 72 ALA A C 1
ATOM 574 O O . ALA A 1 72 ? 6.428 0.109 -1.572 1.00 94.81 72 ALA A O 1
ATOM 575 N N . LEU A 1 73 ? 6.785 2.325 -1.690 1.00 94.69 73 LEU A N 1
ATOM 576 C CA . LEU A 1 73 ? 5.537 2.662 -2.363 1.00 94.69 73 LEU A CA 1
ATOM 577 C C . LEU A 1 73 ? 5.828 3.307 -3.714 1.00 94.69 73 LEU A C 1
ATOM 579 O O . LEU A 1 73 ? 6.626 4.235 -3.807 1.00 94.69 73 LEU A O 1
ATOM 583 N N . ALA A 1 74 ? 5.125 2.871 -4.753 1.00 94.31 74 ALA A N 1
ATOM 584 C CA . ALA A 1 74 ? 5.219 3.478 -6.078 1.00 94.31 74 ALA A CA 1
ATOM 585 C C . ALA A 1 74 ? 3.849 3.535 -6.755 1.00 94.31 74 ALA A C 1
ATOM 587 O O . ALA A 1 74 ? 2.964 2.738 -6.440 1.00 94.31 74 ALA A O 1
ATOM 588 N N . TYR A 1 75 ? 3.646 4.461 -7.693 1.00 95.62 75 TYR A N 1
ATOM 589 C CA . TYR A 1 75 ? 2.476 4.349 -8.564 1.00 95.62 75 TYR A CA 1
ATOM 590 C C . TYR A 1 75 ? 2.723 3.239 -9.596 1.00 95.62 75 TYR A C 1
ATOM 592 O O . TYR A 1 75 ? 2.003 2.238 -9.604 1.00 95.62 75 TYR A O 1
ATOM 600 N N . GLU A 1 76 ? 3.815 3.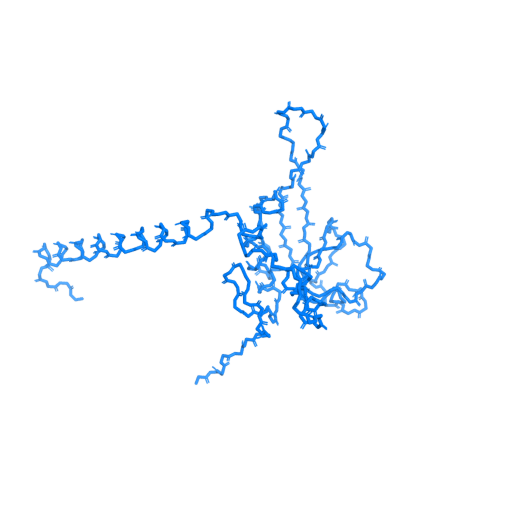339 -10.349 1.00 94.75 76 GLU A N 1
ATOM 601 C CA . GLU A 1 76 ? 4.334 2.269 -11.203 1.00 94.75 76 GLU A CA 1
ATOM 602 C C . GLU A 1 76 ? 5.627 1.672 -10.642 1.00 94.75 76 GLU A C 1
ATOM 604 O O . GLU A 1 76 ? 6.521 2.398 -10.215 1.00 94.75 76 GLU A O 1
ATOM 609 N N . SER A 1 77 ? 5.793 0.347 -10.688 1.00 93.62 77 SER A N 1
ATOM 610 C CA . SER A 1 77 ? 7.025 -0.282 -10.180 1.00 93.62 77 SER A CA 1
ATOM 611 C C . SER A 1 77 ? 8.300 0.154 -10.919 1.00 93.62 77 SER A C 1
ATOM 613 O O . SER A 1 77 ? 9.375 0.133 -10.325 1.00 93.62 77 SER A O 1
ATOM 615 N N . LEU A 1 78 ? 8.209 0.568 -12.191 1.00 91.81 78 LEU A N 1
ATOM 616 C CA . LEU A 1 78 ? 9.350 1.098 -12.955 1.00 91.81 78 LEU A CA 1
ATOM 617 C C . LEU A 1 78 ? 9.946 2.379 -12.358 1.00 91.81 78 LEU A C 1
ATOM 619 O O . LEU A 1 78 ? 11.123 2.650 -12.603 1.00 91.81 78 LEU A O 1
ATOM 623 N N . GLU A 1 79 ? 9.192 3.128 -11.545 1.00 88.31 79 GLU A N 1
ATOM 624 C CA . GLU A 1 79 ? 9.707 4.280 -10.785 1.00 88.31 79 GLU A CA 1
ATOM 625 C C . GLU A 1 79 ? 10.845 3.870 -9.833 1.00 88.31 79 GLU A C 1
ATOM 627 O O . GLU A 1 79 ? 11.686 4.688 -9.470 1.00 88.31 79 GLU A O 1
ATOM 632 N N . MET A 1 80 ? 10.910 2.589 -9.453 1.00 86.44 80 MET A N 1
ATOM 633 C CA . MET A 1 80 ? 11.940 2.044 -8.564 1.00 86.44 80 MET A CA 1
ATOM 634 C C . MET A 1 80 ? 13.187 1.543 -9.291 1.00 86.44 80 MET A C 1
ATOM 636 O O . MET A 1 80 ? 14.206 1.255 -8.650 1.00 86.44 80 MET A O 1
ATOM 640 N N . GLN A 1 81 ? 13.148 1.450 -10.620 1.00 85.81 81 GLN A N 1
ATOM 641 C CA . GLN A 1 81 ? 14.282 0.975 -11.400 1.00 85.81 81 GLN A CA 1
ATOM 642 C C . GLN A 1 81 ? 15.437 1.987 -11.317 1.00 85.81 81 GLN A C 1
ATOM 644 O O . GLN A 1 81 ? 15.211 3.164 -11.582 1.00 85.81 81 GLN A O 1
ATOM 649 N N . PRO A 1 82 ? 16.691 1.567 -11.034 1.00 79.38 82 PRO A N 1
ATOM 650 C CA . PRO A 1 82 ? 17.839 2.474 -10.896 1.00 79.38 82 PRO A CA 1
ATOM 651 C C . PRO A 1 82 ? 18.024 3.487 -12.030 1.00 79.38 82 PRO A C 1
ATOM 653 O O . PRO A 1 82 ? 18.449 4.605 -11.771 1.00 79.38 82 PRO A O 1
ATOM 656 N N . ALA A 1 83 ? 17.679 3.113 -13.264 1.00 78.88 83 ALA A N 1
ATOM 657 C CA . ALA A 1 83 ? 17.774 3.985 -14.433 1.00 78.88 83 ALA A CA 1
ATOM 658 C C . ALA A 1 83 ? 16.766 5.153 -14.432 1.00 78.88 83 ALA A C 1
ATOM 660 O O . ALA A 1 83 ? 17.012 6.155 -15.095 1.00 78.88 83 ALA A O 1
ATOM 661 N N . ASN A 1 84 ? 15.658 5.029 -13.695 1.00 72.50 84 ASN A N 1
ATOM 662 C CA . ASN A 1 84 ? 14.570 6.009 -13.638 1.00 72.50 84 ASN A CA 1
ATOM 663 C C . ASN A 1 84 ? 14.553 6.803 -12.323 1.00 72.50 84 ASN A C 1
ATOM 665 O O . ASN A 1 84 ? 13.662 7.626 -12.120 1.00 72.50 84 ASN A O 1
ATOM 669 N N . LYS A 1 85 ? 15.505 6.549 -11.416 1.00 65.69 85 LYS A N 1
ATOM 670 C CA . LYS A 1 85 ? 15.510 7.159 -10.087 1.00 65.69 85 LYS A CA 1
ATOM 671 C C . LYS A 1 85 ? 15.901 8.628 -10.145 1.00 65.69 85 LYS A C 1
ATOM 673 O O . LYS A 1 85 ? 16.909 8.991 -10.748 1.00 65.69 85 LYS A O 1
ATOM 678 N N . THR A 1 86 ? 15.166 9.439 -9.397 1.00 58.78 86 THR A N 1
ATOM 679 C CA . THR A 1 86 ? 15.740 10.625 -8.761 1.00 58.78 86 THR A CA 1
ATOM 680 C C . THR A 1 86 ? 16.378 10.219 -7.427 1.00 58.78 86 THR A C 1
ATOM 682 O O . THR A 1 86 ? 15.970 9.217 -6.841 1.00 58.78 86 THR A O 1
ATOM 685 N N . ASP A 1 87 ? 17.405 10.943 -6.959 1.00 52.03 87 ASP A N 1
ATOM 686 C CA . ASP A 1 87 ? 18.260 10.593 -5.796 1.00 52.03 87 ASP A CA 1
ATOM 687 C C . ASP A 1 87 ? 17.507 10.266 -4.479 1.00 52.03 87 ASP A C 1
ATOM 689 O O . ASP A 1 87 ? 18.117 9.834 -3.503 1.00 52.03 87 ASP A O 1
ATOM 693 N N . THR A 1 88 ? 16.187 10.450 -4.430 1.00 53.56 88 THR A N 1
ATOM 694 C CA . THR A 1 88 ? 15.331 10.349 -3.244 1.00 53.56 88 THR A CA 1
ATOM 695 C C . THR A 1 88 ? 14.442 9.102 -3.170 1.00 53.56 88 THR A C 1
ATOM 697 O O . THR A 1 88 ? 13.842 8.873 -2.128 1.00 53.56 88 THR A O 1
ATOM 700 N N . ASP A 1 89 ? 14.321 8.284 -4.223 1.00 58.09 89 ASP A N 1
ATOM 701 C CA . ASP A 1 89 ? 13.184 7.344 -4.307 1.00 58.09 89 ASP A CA 1
ATOM 702 C C . ASP A 1 89 ? 13.431 5.924 -3.767 1.00 58.09 89 ASP A C 1
ATOM 704 O O . ASP A 1 89 ? 12.486 5.268 -3.334 1.00 58.09 89 ASP A O 1
ATOM 708 N N . PHE A 1 90 ? 14.668 5.410 -3.777 1.00 64.75 90 PHE A N 1
ATOM 709 C CA . PHE A 1 90 ? 14.942 4.037 -3.325 1.00 64.75 90 PHE A CA 1
ATOM 710 C C . PHE A 1 90 ? 16.412 3.804 -2.975 1.00 64.75 90 PHE A C 1
ATOM 712 O O . PHE A 1 90 ? 17.260 3.654 -3.865 1.00 64.75 90 PHE A O 1
ATOM 719 N N . ASP A 1 91 ? 16.678 3.685 -1.677 1.00 68.94 91 ASP A N 1
ATOM 720 C CA . ASP A 1 91 ? 17.993 3.427 -1.077 1.00 68.94 91 ASP A CA 1
ATOM 721 C C . ASP A 1 91 ? 18.420 1.943 -1.106 1.00 68.94 91 ASP A C 1
ATOM 723 O O . ASP A 1 91 ? 19.528 1.611 -0.691 1.00 68.94 91 ASP A O 1
ATOM 727 N N . GLY A 1 92 ? 17.569 1.039 -1.610 1.00 76.50 92 GLY A N 1
ATOM 728 C CA . GLY A 1 92 ? 17.858 -0.399 -1.630 1.00 76.50 92 GLY A CA 1
ATOM 729 C C . GLY A 1 92 ? 17.549 -1.135 -0.329 1.00 76.50 92 GLY A C 1
ATOM 730 O O . GLY A 1 92 ? 17.878 -2.311 -0.226 1.00 76.50 92 GLY A O 1
ATOM 731 N N . THR A 1 93 ? 16.935 -0.474 0.655 1.00 85.38 93 THR A N 1
ATOM 732 C CA . THR A 1 93 ? 16.705 -1.043 1.994 1.00 85.38 93 THR A CA 1
ATOM 733 C C . THR A 1 93 ? 15.290 -1.571 2.217 1.00 85.38 93 THR A C 1
ATOM 735 O O . THR A 1 93 ? 14.987 -2.044 3.310 1.00 85.38 93 THR A O 1
ATOM 738 N N . ALA A 1 94 ? 14.402 -1.455 1.227 1.00 92.25 94 ALA A N 1
ATOM 739 C CA . ALA A 1 94 ? 13.044 -1.970 1.343 1.00 92.25 94 ALA A CA 1
ATOM 740 C C . ALA A 1 94 ? 13.011 -3.496 1.206 1.00 92.25 94 ALA A C 1
ATOM 742 O O . ALA A 1 94 ? 13.725 -4.074 0.390 1.00 92.25 94 ALA A O 1
ATOM 743 N N . ASP A 1 95 ? 12.133 -4.117 1.982 1.00 93.31 95 ASP A N 1
ATOM 744 C CA . ASP A 1 95 ? 11.891 -5.557 1.992 1.00 93.31 95 ASP A CA 1
ATOM 745 C C . ASP A 1 95 ? 10.773 -5.947 1.003 1.00 93.31 95 ASP A C 1
ATOM 747 O O . ASP A 1 95 ? 10.767 -7.050 0.465 1.00 93.31 95 ASP A O 1
ATOM 751 N N . LEU A 1 96 ? 9.823 -5.032 0.763 1.00 93.81 96 LEU A N 1
ATOM 752 C CA . LEU A 1 96 ? 8.623 -5.228 -0.060 1.00 93.81 96 LEU A CA 1
ATOM 753 C C . LEU A 1 96 ? 8.343 -3.968 -0.892 1.00 93.81 96 LEU A C 1
ATOM 755 O O . LEU A 1 96 ? 8.565 -2.851 -0.422 1.00 93.81 96 LEU A O 1
ATOM 759 N N . LEU A 1 97 ? 7.795 -4.132 -2.094 1.00 94.19 97 LEU A N 1
ATOM 760 C CA . LEU A 1 97 ? 7.228 -3.057 -2.908 1.00 94.19 97 LEU A CA 1
ATOM 761 C C . LEU A 1 97 ? 5.706 -3.193 -2.979 1.00 94.19 97 LEU A C 1
ATOM 763 O O . LEU A 1 97 ? 5.184 -4.243 -3.343 1.00 94.19 97 LEU A O 1
ATOM 767 N N . ILE A 1 98 ? 4.988 -2.108 -2.704 1.00 96.38 98 ILE A N 1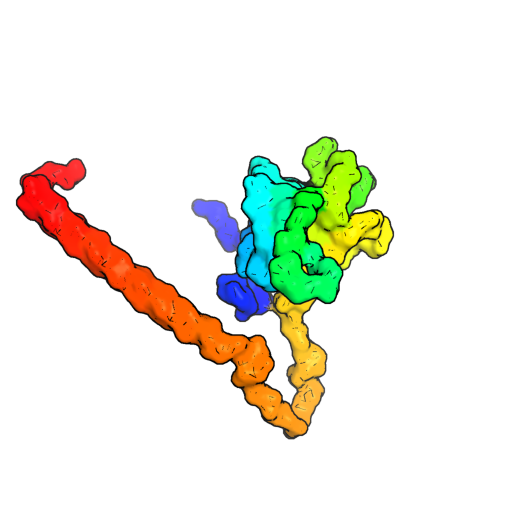
ATOM 768 C CA . ILE A 1 98 ? 3.560 -1.994 -3.005 1.00 96.38 98 ILE A CA 1
ATOM 769 C C . ILE A 1 98 ? 3.377 -0.936 -4.083 1.00 96.38 98 ILE A C 1
ATOM 771 O O . ILE A 1 98 ? 3.776 0.218 -3.918 1.00 96.38 98 ILE A O 1
ATOM 775 N N . CYS A 1 99 ? 2.752 -1.326 -5.191 1.00 96.19 99 CYS A N 1
ATOM 776 C CA . CYS A 1 99 ? 2.489 -0.422 -6.301 1.00 96.19 99 CYS A CA 1
ATOM 777 C C . CYS A 1 99 ? 1.044 -0.486 -6.779 1.00 96.19 99 CYS A C 1
ATOM 779 O O . CYS A 1 99 ? 0.347 -1.481 -6.568 1.00 96.19 99 CYS A O 1
ATOM 781 N N . TRP A 1 100 ? 0.584 0.569 -7.459 1.00 96.19 100 TRP A N 1
ATOM 782 C CA . TRP A 1 100 ? -0.680 0.477 -8.185 1.00 96.19 100 TRP A CA 1
ATOM 783 C C . TRP A 1 100 ? -0.543 -0.495 -9.352 1.00 96.19 100 TRP A C 1
ATOM 785 O O . TRP A 1 100 ? -1.309 -1.447 -9.419 1.00 96.19 100 TRP A O 1
ATOM 795 N N . GLN A 1 101 ? 0.453 -0.295 -10.217 1.00 95.88 101 GLN A N 1
ATOM 796 C CA . GLN A 1 101 ? 0.684 -1.110 -11.409 1.00 95.88 101 GLN A CA 1
ATOM 797 C C . GLN A 1 101 ? 2.103 -1.683 -11.423 1.00 95.88 101 GLN A C 1
ATOM 799 O O . GLN A 1 101 ? 3.082 -0.938 -11.322 1.00 95.88 101 GLN A O 1
ATOM 804 N N . HIS A 1 102 ? 2.216 -3.000 -11.602 1.00 96.12 102 HIS A N 1
ATOM 805 C CA . HIS A 1 102 ? 3.503 -3.657 -11.754 1.00 96.12 102 HIS A CA 1
ATOM 806 C C . HIS A 1 102 ? 3.880 -3.760 -13.238 1.00 96.12 102 HIS A C 1
ATOM 808 O O . HIS A 1 102 ? 3.258 -4.467 -14.026 1.00 96.12 102 HIS A O 1
ATOM 814 N N . ASN A 1 103 ? 4.898 -3.003 -13.636 1.00 95.12 103 ASN A N 1
ATOM 815 C CA . ASN A 1 103 ? 5.423 -2.916 -15.001 1.00 95.12 103 ASN A CA 1
ATOM 816 C C . ASN A 1 103 ? 6.953 -3.095 -15.076 1.00 95.12 103 ASN A C 1
ATOM 818 O O . ASN A 1 103 ? 7.544 -2.808 -16.114 1.00 95.12 103 ASN A O 1
ATOM 822 N N . TRP A 1 104 ? 7.589 -3.578 -14.001 1.00 93.56 104 TR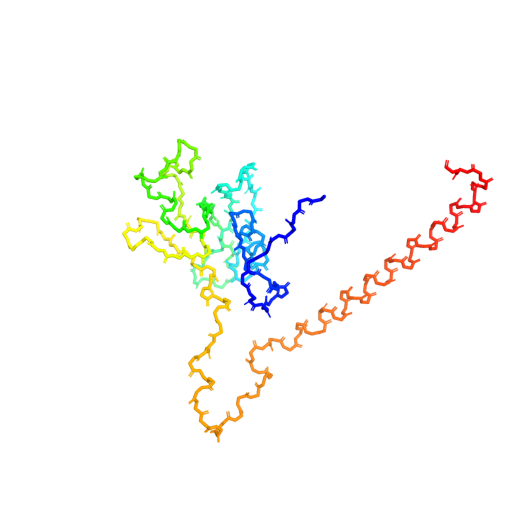P A N 1
ATOM 823 C CA . TRP A 1 104 ? 9.021 -3.887 -13.937 1.00 93.56 104 TRP A CA 1
ATOM 824 C C . TRP A 1 104 ? 9.237 -5.389 -13.666 1.00 93.56 104 TRP A C 1
ATOM 826 O O . TRP A 1 104 ? 9.340 -5.785 -12.506 1.00 93.56 104 TRP A O 1
ATOM 836 N N . PRO A 1 105 ? 9.303 -6.233 -14.713 1.00 90.50 105 PRO A N 1
ATOM 837 C CA . PRO A 1 105 ? 9.385 -7.690 -14.568 1.00 90.50 105 PRO A CA 1
ATOM 838 C C . PRO A 1 105 ? 10.640 -8.180 -13.838 1.00 90.50 105 PRO A C 1
ATOM 840 O O . PRO A 1 105 ? 10.605 -9.203 -13.163 1.00 90.50 105 PRO A O 1
ATOM 843 N N . GLU A 1 106 ? 11.753 -7.457 -13.965 1.00 91.38 106 GLU A N 1
ATOM 844 C CA . GLU A 1 106 ? 13.028 -7.784 -13.322 1.00 91.38 106 GLU A CA 1
ATOM 845 C C . GLU A 1 106 ? 13.182 -7.128 -11.938 1.00 91.38 106 GLU A C 1
ATOM 847 O O . GLU A 1 106 ? 14.306 -6.939 -11.466 1.00 91.38 106 GLU A O 1
ATOM 852 N N . CYS A 1 107 ? 12.077 -6.729 -11.296 1.00 89.44 107 CYS A N 1
ATOM 853 C CA . CYS A 1 107 ? 12.118 -6.129 -9.968 1.00 89.44 107 CYS A CA 1
ATOM 854 C C . CYS A 1 107 ? 12.704 -7.124 -8.949 1.00 89.44 107 CYS A C 1
ATOM 856 O O . CYS A 1 107 ? 12.191 -8.235 -8.815 1.00 89.44 107 CYS A O 1
ATOM 858 N N . PRO A 1 108 ? 13.763 -6.751 -8.205 1.00 89.69 108 PRO A N 1
ATOM 859 C CA . PRO A 1 108 ? 14.396 -7.650 -7.245 1.00 89.69 108 PRO A CA 1
ATOM 860 C C . PRO A 1 108 ? 13.608 -7.787 -5.935 1.00 89.69 108 PRO A C 1
ATOM 862 O O . PRO A 1 108 ? 13.958 -8.628 -5.111 1.00 89.69 108 P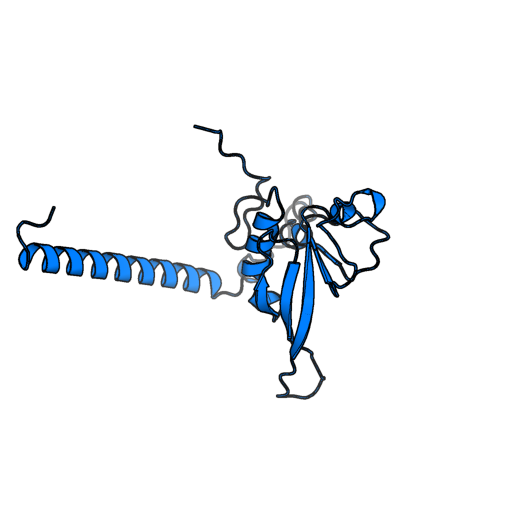RO A O 1
ATOM 865 N N . LEU A 1 109 ? 12.593 -6.946 -5.714 1.00 89.50 109 LEU A N 1
ATOM 866 C CA . LEU A 1 109 ? 11.772 -6.974 -4.510 1.00 89.50 109 LEU A CA 1
ATOM 867 C C . LEU A 1 109 ? 10.552 -7.868 -4.681 1.00 89.50 109 LEU A C 1
ATOM 869 O O . LEU A 1 109 ? 9.922 -7.896 -5.741 1.00 89.50 109 LEU A O 1
ATOM 873 N N . GLU A 1 110 ? 10.149 -8.498 -3.578 1.00 91.00 110 GLU A N 1
ATOM 874 C CA . GLU A 1 110 ? 8.782 -8.990 -3.440 1.00 91.00 110 GLU A CA 1
ATOM 875 C C . GLU A 1 110 ? 7.830 -7.821 -3.741 1.00 91.00 110 GLU A C 1
ATOM 877 O O . GLU A 1 110 ? 7.970 -6.739 -3.167 1.00 91.00 110 GLU A O 1
ATOM 882 N N . THR A 1 111 ? 6.919 -7.999 -4.699 1.00 93.69 111 THR A N 1
ATOM 883 C CA . THR A 1 111 ? 6.061 -6.913 -5.184 1.00 93.69 111 THR A CA 1
ATOM 884 C C . THR A 1 111 ? 4.598 -7.294 -5.085 1.00 93.69 111 THR A C 1
ATOM 886 O O . THR A 1 111 ? 4.188 -8.376 -5.503 1.00 93.69 111 THR A O 1
ATOM 889 N N . PHE A 1 112 ? 3.802 -6.367 -4.568 1.00 94.69 112 PHE A N 1
ATOM 890 C CA . PHE A 1 112 ? 2.372 -6.517 -4.415 1.00 94.69 112 PHE A CA 1
ATOM 891 C C . PHE A 1 112 ? 1.626 -5.438 -5.213 1.00 94.69 112 PHE A C 1
ATOM 893 O O . PHE A 1 112 ? 1.684 -4.244 -4.907 1.00 94.69 112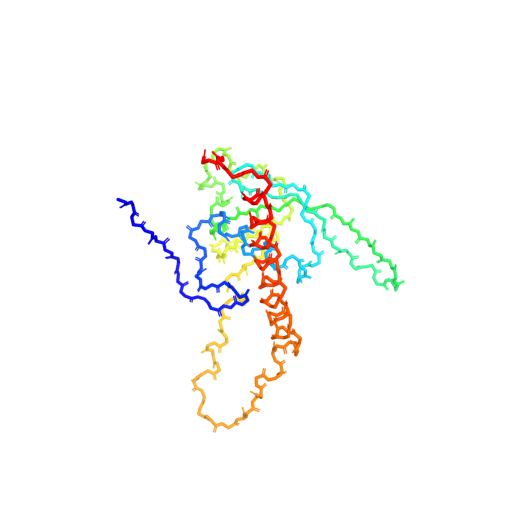 PHE A O 1
ATOM 900 N N . GLU A 1 113 ? 0.930 -5.870 -6.268 1.00 95.81 113 GLU A N 1
ATOM 901 C CA . GLU A 1 113 ? 0.178 -4.990 -7.163 1.00 95.81 113 GLU A CA 1
ATOM 902 C C . GLU A 1 113 ? -1.261 -4.787 -6.674 1.00 95.81 113 GLU A C 1
ATOM 904 O O . GLU A 1 113 ? -2.091 -5.699 -6.733 1.00 95.81 113 GLU A O 1
ATOM 909 N N . LEU A 1 114 ? -1.595 -3.556 -6.279 1.00 94.38 114 LEU A N 1
ATOM 910 C CA . LEU A 1 114 ? -2.937 -3.213 -5.816 1.00 94.38 114 LEU A CA 1
ATOM 911 C C . LEU A 1 114 ? -3.977 -3.241 -6.936 1.00 94.38 114 LEU A C 1
ATOM 913 O O . LEU A 1 114 ? -5.103 -3.656 -6.672 1.00 94.38 114 LEU A O 1
ATOM 917 N N . ARG A 1 115 ? -3.649 -2.828 -8.169 1.00 93.00 115 ARG A N 1
ATOM 918 C CA . ARG A 1 115 ? -4.628 -2.753 -9.269 1.00 93.00 115 ARG A CA 1
ATOM 919 C C . ARG A 1 115 ? -5.322 -4.089 -9.511 1.00 93.00 115 ARG A C 1
ATOM 921 O O . ARG A 1 115 ? -6.538 -4.100 -9.681 1.00 93.00 115 ARG A O 1
ATOM 928 N N . SER A 1 116 ? -4.599 -5.203 -9.413 1.00 90.12 116 SER A N 1
ATOM 929 C CA . SER A 1 116 ? -5.148 -6.562 -9.529 1.00 90.12 116 SER A CA 1
ATOM 930 C C . SER A 1 116 ? -6.310 -6.869 -8.563 1.00 90.12 116 SER A C 1
ATOM 932 O O . SER A 1 116 ? -7.224 -7.615 -8.902 1.00 90.12 116 SER A O 1
ATOM 934 N N . ILE A 1 117 ? -6.346 -6.239 -7.383 1.00 87.75 117 ILE A N 1
ATOM 935 C CA . ILE A 1 117 ? -7.399 -6.417 -6.365 1.00 87.75 117 ILE A CA 1
ATOM 936 C C . ILE A 1 117 ? -8.692 -5.690 -6.757 1.00 87.75 117 ILE A C 1
ATOM 938 O O . ILE A 1 117 ? -9.797 -6.064 -6.328 1.00 87.75 117 ILE A O 1
ATOM 942 N N . PHE A 1 118 ? -8.543 -4.624 -7.541 1.00 82.44 118 PHE A N 1
ATOM 943 C CA . PHE A 1 118 ? -9.610 -3.756 -8.033 1.00 82.44 118 PHE A CA 1
ATOM 944 C C . PHE A 1 118 ? -10.011 -4.076 -9.473 1.00 82.44 118 PHE A C 1
ATOM 946 O O . PHE A 1 118 ? -11.087 -3.663 -9.888 1.00 82.44 118 PHE A O 1
ATOM 953 N N . ALA A 1 119 ? -9.200 -4.838 -10.206 1.00 73.12 119 ALA A N 1
ATOM 954 C CA . ALA A 1 119 ? -9.594 -5.423 -11.472 1.00 73.12 119 ALA A CA 1
ATOM 955 C C . ALA A 1 119 ? -10.777 -6.367 -11.223 1.00 73.12 119 ALA A C 1
ATOM 957 O O . ALA A 1 119 ? -10.677 -7.357 -10.493 1.00 73.12 119 ALA A O 1
ATOM 958 N N . ASP A 1 120 ? -11.931 -6.035 -11.792 1.00 60.78 120 ASP A N 1
ATOM 959 C CA . ASP A 1 120 ? -13.044 -6.968 -11.824 1.00 60.78 120 ASP A CA 1
ATOM 960 C C . ASP A 1 120 ? -12.694 -8.161 -12.712 1.00 60.78 120 ASP A C 1
ATOM 962 O O . ASP A 1 120 ? -11.969 -8.039 -13.705 1.00 60.78 120 ASP A O 1
ATOM 966 N N . VAL A 1 121 ? -13.282 -9.306 -12.351 1.00 45.38 121 VAL A N 1
ATOM 967 C CA . VAL A 1 121 ? -13.420 -10.552 -13.118 1.00 45.38 121 VAL A CA 1
ATOM 968 C C . VAL A 1 121 ? -14.195 -10.267 -14.417 1.00 45.38 121 VAL A C 1
ATOM 970 O O . VAL A 1 121 ? -15.264 -10.806 -14.687 1.00 45.38 121 VAL A O 1
ATOM 973 N N . THR A 1 122 ? -13.669 -9.380 -15.251 1.00 36.56 122 THR A N 1
ATOM 974 C CA . THR A 1 122 ? -14.200 -8.977 -16.557 1.00 36.56 122 THR A CA 1
ATOM 975 C C . THR A 1 122 ? -14.070 -10.097 -17.593 1.00 36.56 122 THR A C 1
ATOM 977 O O . THR A 1 122 ? -14.532 -9.951 -18.717 1.00 36.56 122 THR A O 1
ATOM 980 N N . ALA A 1 123 ? -13.532 -11.258 -17.202 1.00 37.59 123 ALA A N 1
ATOM 981 C CA . ALA A 1 123 ? -13.666 -12.509 -17.941 1.00 37.59 123 ALA A CA 1
ATOM 982 C C . ALA A 1 123 ? -15.048 -13.178 -17.767 1.00 37.59 123 ALA A C 1
ATOM 984 O O . ALA A 1 123 ? -15.435 -13.981 -18.606 1.00 37.59 123 ALA A O 1
ATOM 985 N N . SER A 1 124 ? -15.820 -12.851 -16.721 1.00 33.78 124 SER A N 1
ATOM 986 C CA . SER A 1 124 ? -17.102 -13.523 -16.422 1.00 33.78 124 SER A CA 1
ATOM 987 C C . SER A 1 124 ? -18.353 -12.819 -16.964 1.00 33.78 124 SER A C 1
ATOM 989 O O . SER A 1 124 ? -19.458 -13.327 -16.805 1.00 33.78 124 SER A O 1
ATOM 991 N N . LEU A 1 125 ? -18.204 -11.678 -17.646 1.00 40.28 125 LEU A N 1
ATOM 992 C CA . LEU A 1 125 ? -19.328 -10.935 -18.238 1.00 40.28 125 LEU A CA 1
ATOM 993 C C . LEU A 1 125 ? -19.533 -11.211 -19.742 1.00 40.28 125 LEU A C 1
ATOM 995 O O . LEU A 1 125 ? -20.418 -10.610 -20.343 1.00 40.28 125 LEU A O 1
ATOM 999 N N . ASN A 1 126 ? -18.756 -12.128 -20.337 1.00 39.03 126 ASN A N 1
ATOM 1000 C CA . ASN A 1 126 ? -18.852 -12.504 -21.758 1.00 39.03 126 ASN A CA 1
ATOM 1001 C C . ASN A 1 126 ? -19.432 -13.913 -22.016 1.00 39.03 126 ASN A C 1
ATOM 1003 O O . ASN A 1 126 ? -19.444 -14.355 -23.161 1.00 39.03 126 ASN A O 1
ATOM 1007 N N . GLU A 1 127 ? -19.954 -14.606 -21.002 1.00 31.31 127 GLU A N 1
ATOM 1008 C CA . GLU A 1 127 ? -20.665 -15.884 -21.175 1.00 31.31 127 GLU A CA 1
ATOM 1009 C C . GLU A 1 127 ? -22.186 -15.667 -21.034 1.00 31.31 127 GLU A C 1
ATOM 1011 O O . GLU A 1 127 ? -22.632 -15.037 -20.066 1.00 31.31 127 GLU A O 1
ATOM 1016 N N . PRO A 1 128 ? -23.019 -16.154 -21.974 1.00 32.56 128 PRO A N 1
ATOM 1017 C CA . PRO A 1 128 ? -24.461 -15.997 -21.882 1.00 32.56 128 PRO A CA 1
ATOM 1018 C C . PRO A 1 128 ? -25.019 -16.859 -20.741 1.00 32.56 128 PRO A C 1
ATOM 1020 O O . PRO A 1 128 ? -24.964 -18.082 -20.772 1.00 32.56 128 PRO A O 1
ATOM 1023 N N . ALA A 1 129 ? -25.571 -16.174 -19.738 1.00 42.38 129 ALA A N 1
ATOM 1024 C CA . ALA A 1 129 ? -26.546 -16.617 -18.742 1.00 42.38 129 ALA A CA 1
ATOM 1025 C C . ALA A 1 129 ? -26.826 -18.134 -18.647 1.00 42.38 129 ALA A C 1
ATOM 1027 O O . ALA A 1 129 ? -27.800 -18.612 -19.224 1.00 42.38 129 ALA A O 1
ATOM 1028 N N . ASN A 1 130 ? -26.072 -18.857 -17.808 1.00 39.62 130 ASN A N 1
ATOM 1029 C CA . ASN A 1 130 ? -26.661 -19.878 -16.931 1.00 39.62 130 ASN A CA 1
ATOM 1030 C C . ASN A 1 130 ? -25.703 -20.344 -15.820 1.00 39.62 130 ASN A C 1
ATOM 1032 O O . ASN A 1 130 ? -25.129 -21.422 -15.893 1.00 39.62 130 ASN A O 1
ATOM 1036 N N . GLN A 1 131 ? -25.544 -19.533 -14.773 1.00 38.16 131 GLN A N 1
ATOM 1037 C CA . GLN A 1 131 ? -25.361 -19.994 -13.389 1.00 38.16 131 GLN A CA 1
ATOM 1038 C C . GLN A 1 131 ? -25.350 -18.768 -12.481 1.00 38.16 131 GLN A C 1
ATOM 1040 O O . GLN A 1 131 ? -24.424 -17.962 -12.480 1.00 38.16 131 GLN A O 1
ATOM 1045 N N . THR A 1 132 ? -26.432 -18.593 -11.731 1.00 34.91 132 THR A N 1
ATOM 1046 C CA . THR A 1 132 ? -26.572 -17.530 -10.742 1.00 34.91 132 THR A CA 1
ATOM 1047 C C . THR A 1 132 ? -25.610 -17.802 -9.586 1.00 34.91 132 THR A C 1
ATOM 1049 O O . THR A 1 132 ? -25.968 -18.463 -8.614 1.00 34.91 132 THR A O 1
ATOM 1052 N N . ILE A 1 133 ? -24.380 -17.294 -9.670 1.00 40.06 133 ILE A N 1
ATOM 1053 C CA . ILE A 1 133 ? -23.569 -17.087 -8.470 1.00 40.06 133 ILE A CA 1
ATOM 1054 C C . ILE A 1 133 ? -24.205 -15.894 -7.761 1.00 40.06 133 ILE A C 1
ATOM 1056 O O . ILE A 1 133 ? -24.111 -14.752 -8.209 1.00 40.06 133 ILE A O 1
ATOM 1060 N N . SER A 1 134 ? -24.955 -16.184 -6.700 1.00 39.41 134 SER A N 1
ATOM 1061 C CA . SER A 1 134 ? -25.583 -15.163 -5.868 1.00 39.41 134 SER A CA 1
ATOM 1062 C C . SER A 1 134 ? -24.517 -14.207 -5.328 1.00 39.41 134 SER A C 1
ATOM 1064 O O . SER A 1 134 ? -23.513 -14.643 -4.760 1.00 39.41 134 SER A O 1
ATOM 1066 N N . LEU A 1 135 ? -24.773 -12.902 -5.455 1.00 40.09 135 LEU A N 1
ATOM 1067 C CA . LEU A 1 135 ? -23.970 -11.803 -4.894 1.00 40.09 135 LEU A CA 1
ATOM 1068 C C . LEU A 1 135 ? -23.676 -11.961 -3.386 1.00 40.09 135 LEU A C 1
ATOM 1070 O O . LEU A 1 135 ? -22.759 -11.324 -2.872 1.00 40.09 135 LEU A O 1
ATOM 1074 N N . ASN A 1 136 ? -24.397 -12.845 -2.691 1.00 40.88 136 ASN A N 1
ATOM 1075 C CA . ASN A 1 136 ? -24.198 -13.173 -1.279 1.00 40.88 136 ASN A CA 1
ATOM 1076 C C . ASN A 1 136 ? -22.900 -13.958 -0.984 1.00 40.88 136 ASN A C 1
ATOM 1078 O O . ASN A 1 136 ? -22.539 -14.091 0.177 1.00 40.88 136 ASN A O 1
ATOM 1082 N N . GLY A 1 137 ? -22.197 -14.493 -1.992 1.00 41.31 137 GLY A N 1
ATOM 1083 C CA . GLY A 1 137 ? -20.980 -15.299 -1.786 1.00 41.31 137 GLY A CA 1
ATOM 1084 C C . GLY A 1 137 ? -19.649 -14.536 -1.829 1.00 41.31 137 GLY A C 1
ATOM 1085 O O . GLY A 1 137 ? -18.611 -15.125 -1.544 1.00 41.31 137 GLY A O 1
ATOM 1086 N N . ILE A 1 138 ? -19.654 -13.254 -2.216 1.00 47.66 138 ILE A N 1
ATOM 1087 C CA . ILE A 1 138 ? -18.426 -12.463 -2.471 1.00 47.66 138 ILE A CA 1
ATOM 1088 C C . ILE A 1 138 ? -18.242 -11.345 -1.430 1.00 47.66 138 ILE A C 1
ATOM 1090 O O . ILE A 1 138 ? -17.135 -10.855 -1.215 1.00 47.66 138 ILE A O 1
ATOM 1094 N N . ILE A 1 139 ? -19.319 -10.959 -0.745 1.00 44.56 139 ILE A N 1
ATOM 1095 C CA . ILE A 1 139 ? -19.315 -9.953 0.317 1.00 44.56 139 ILE A CA 1
ATOM 1096 C C . ILE A 1 139 ? -19.570 -10.703 1.628 1.00 44.56 139 ILE A C 1
ATOM 1098 O O . ILE A 1 139 ? -20.641 -11.296 1.752 1.00 44.56 139 ILE A O 1
ATOM 1102 N N . PRO A 1 140 ? -18.654 -10.691 2.617 1.00 44.75 140 PRO A N 1
ATOM 1103 C CA . PRO A 1 140 ? -18.995 -11.133 3.964 1.00 44.75 140 PRO A CA 1
ATOM 1104 C C . PRO A 1 140 ? -20.222 -10.330 4.404 1.00 44.75 140 PRO A C 1
ATOM 1106 O O . PRO A 1 140 ? -20.173 -9.095 4.362 1.00 44.75 140 PRO A O 1
ATOM 1109 N N . GLU A 1 141 ? -21.312 -11.017 4.761 1.00 50.34 141 GLU A N 1
ATOM 1110 C CA . GLU A 1 141 ? -22.667 -10.468 4.975 1.00 50.34 141 GLU A CA 1
ATOM 1111 C C . GLU A 1 141 ? -22.723 -9.212 5.876 1.00 50.34 141 GLU A C 1
ATOM 1113 O O . GLU A 1 141 ? -23.682 -8.444 5.831 1.00 50.34 141 GLU A O 1
ATOM 1118 N N . ASP A 1 142 ? -21.667 -8.939 6.638 1.00 51.72 142 ASP A N 1
ATOM 1119 C CA . ASP A 1 142 ? -21.574 -7.854 7.608 1.00 51.72 142 ASP A CA 1
ATOM 1120 C C . ASP A 1 142 ? -21.102 -6.495 7.041 1.00 51.72 142 ASP A C 1
ATOM 1122 O O . ASP A 1 142 ? -21.248 -5.455 7.677 1.00 51.72 142 ASP A O 1
ATOM 1126 N N . SER A 1 143 ? -20.584 -6.427 5.809 1.00 52.19 143 SER A N 1
ATOM 1127 C CA . SER A 1 143 ? -20.071 -5.147 5.266 1.00 52.19 143 SER A CA 1
ATOM 1128 C C . SER A 1 143 ? -21.175 -4.096 5.081 1.00 52.19 143 SER A C 1
ATOM 1130 O O . SER A 1 143 ? -20.964 -2.898 5.288 1.00 52.19 143 SER A O 1
ATOM 1132 N N . GLY A 1 144 ? -22.382 -4.537 4.715 1.00 49.66 144 GLY A N 1
ATOM 1133 C CA . GLY A 1 144 ? -23.546 -3.661 4.577 1.00 49.66 144 GLY A CA 1
ATOM 1134 C C . GLY A 1 144 ? -24.088 -3.181 5.924 1.00 49.66 144 GLY A C 1
ATOM 1135 O O . GLY A 1 144 ? -24.543 -2.040 6.025 1.00 49.66 144 GLY A O 1
ATOM 1136 N N . GLN A 1 145 ? -24.016 -4.025 6.956 1.00 54.38 145 GLN A N 1
ATOM 1137 C CA . GLN A 1 145 ? -24.439 -3.673 8.307 1.00 54.38 145 GLN A CA 1
ATOM 1138 C C . GLN A 1 145 ? -23.432 -2.718 8.957 1.00 54.38 145 GLN A C 1
ATOM 1140 O O . GLN A 1 145 ? -23.833 -1.654 9.417 1.00 54.38 145 GLN A O 1
ATOM 1145 N N . LEU A 1 146 ? -22.129 -2.985 8.834 1.00 52.38 146 LEU A N 1
ATOM 1146 C CA . LEU A 1 146 ? -21.056 -2.092 9.287 1.00 52.38 146 LEU A CA 1
ATOM 1147 C C . LEU A 1 146 ? -21.146 -0.685 8.673 1.00 52.38 146 LEU A C 1
ATOM 1149 O O . LEU A 1 146 ? -20.944 0.318 9.363 1.00 52.38 146 LEU A O 1
ATOM 1153 N N . LEU A 1 147 ? -21.480 -0.575 7.382 1.00 47.56 147 LEU A N 1
ATOM 1154 C CA . LEU A 1 147 ? -21.692 0.723 6.730 1.00 47.56 147 LEU A CA 1
ATOM 1155 C C . LEU A 1 147 ? -22.951 1.435 7.252 1.00 47.56 147 LEU A C 1
ATOM 1157 O O . LEU A 1 147 ? -22.909 2.642 7.501 1.00 47.56 147 LEU A O 1
ATOM 1161 N N . LYS A 1 148 ? -24.056 0.711 7.472 1.00 51.12 148 LYS A N 1
ATOM 1162 C CA . LYS A 1 148 ? -25.282 1.268 8.074 1.00 51.12 148 LYS A CA 1
ATOM 1163 C C . LYS A 1 148 ? -25.058 1.714 9.521 1.00 51.12 148 LYS A C 1
ATOM 1165 O O . LYS A 1 148 ? -25.548 2.776 9.915 1.00 51.12 148 LYS A O 1
ATOM 1170 N N . ASP A 1 149 ? -24.278 0.962 10.287 1.00 58.84 149 ASP A N 1
ATOM 1171 C CA . ASP A 1 149 ? -23.935 1.268 11.675 1.00 58.84 149 ASP A CA 1
ATOM 1172 C C . ASP A 1 149 ? -23.019 2.490 11.760 1.00 58.84 149 ASP A C 1
ATOM 1174 O O . ASP A 1 149 ? -23.240 3.370 12.597 1.00 58.84 149 ASP A O 1
ATOM 1178 N N . ARG A 1 150 ? -22.063 2.630 10.832 1.00 56.50 150 ARG A N 1
ATOM 1179 C CA . ARG A 1 150 ? -21.248 3.847 10.687 1.00 56.50 150 ARG A CA 1
ATOM 1180 C C . ARG A 1 150 ? -22.091 5.073 10.350 1.00 56.50 150 ARG A C 1
ATOM 1182 O O . ARG A 1 150 ? -21.941 6.097 11.010 1.00 56.50 150 ARG A O 1
ATOM 1189 N N . VAL A 1 151 ? -23.015 4.976 9.392 1.00 50.75 151 VAL A N 1
ATOM 1190 C CA . VAL A 1 151 ? -23.930 6.084 9.049 1.00 50.75 151 VAL A CA 1
ATOM 1191 C C . VAL A 1 151 ? -24.814 6.459 10.241 1.00 50.75 151 VAL A C 1
ATOM 1193 O O . VAL A 1 151 ? -25.044 7.638 10.509 1.00 50.75 151 VAL A O 1
ATOM 1196 N N . THR A 1 152 ? -25.292 5.469 10.993 1.00 60.84 152 THR A N 1
ATOM 1197 C CA . THR A 1 152 ? -26.113 5.696 12.190 1.00 60.84 152 THR A CA 1
ATOM 1198 C C . THR A 1 152 ? -25.305 6.358 13.307 1.00 60.84 152 THR A C 1
ATOM 1200 O O . THR A 1 152 ? -25.787 7.290 13.951 1.00 60.84 152 THR A O 1
ATOM 1203 N N . THR A 1 153 ? -24.062 5.922 13.510 1.00 64.94 153 THR A N 1
ATOM 1204 C CA . THR A 1 153 ? -23.131 6.495 14.492 1.00 64.94 153 THR A CA 1
ATOM 1205 C C . THR A 1 153 ? -22.765 7.934 14.132 1.00 64.94 153 THR A C 1
ATOM 1207 O O . THR A 1 153 ? -22.834 8.809 14.993 1.00 64.94 153 THR A O 1
ATOM 1210 N N . GLN A 1 154 ? -22.494 8.209 12.855 1.00 55.62 154 GLN A N 1
ATOM 1211 C CA . GLN A 1 154 ? -22.210 9.551 12.346 1.00 55.62 154 GLN A CA 1
ATOM 1212 C C . GLN A 1 154 ? -23.386 10.511 12.584 1.00 55.62 154 GLN A C 1
ATOM 1214 O O . GLN A 1 154 ? -23.199 11.590 13.139 1.00 55.62 154 GLN A O 1
ATOM 1219 N N . LYS A 1 155 ? -24.622 10.087 12.285 1.00 58.69 155 LYS A N 1
ATOM 1220 C CA . LYS A 1 155 ? -25.827 10.892 12.560 1.00 58.69 155 LYS A CA 1
ATOM 1221 C C . LYS A 1 155 ? -26.023 11.182 14.050 1.00 58.69 155 LYS A C 1
ATOM 1223 O O . LYS A 1 155 ? -26.490 12.259 14.415 1.00 58.69 155 LYS A O 1
ATOM 1228 N N . ARG A 1 156 ? -25.693 10.225 14.928 1.00 73.62 156 ARG A N 1
ATOM 1229 C CA . ARG A 1 156 ? -25.748 10.429 16.388 1.00 73.62 156 ARG A CA 1
ATOM 1230 C C . ARG A 1 156 ? -24.699 11.437 16.849 1.00 73.62 156 ARG A C 1
ATOM 1232 O O . ARG A 1 156 ? -25.019 12.281 17.679 1.00 73.62 156 ARG A O 1
ATOM 1239 N N . PHE A 1 157 ? -23.490 11.364 16.297 1.00 66.81 157 PHE A N 1
ATOM 1240 C CA . PHE A 1 157 ? -22.424 12.319 16.577 1.00 66.81 157 PHE A CA 1
ATOM 1241 C C . PHE A 1 157 ? -22.807 13.737 16.131 1.00 66.81 157 PHE A C 1
ATOM 1243 O O . PHE A 1 157 ? -22.766 14.655 16.942 1.00 66.81 157 PHE A O 1
ATOM 1250 N N . GLU A 1 158 ? -23.285 13.907 14.896 1.00 66.88 158 GLU A N 1
ATOM 1251 C CA . GLU A 1 158 ? -23.747 15.202 14.368 1.00 66.88 158 GLU A CA 1
ATOM 1252 C C . GLU A 1 158 ? -24.869 15.809 15.218 1.00 66.88 158 GLU A C 1
ATOM 1254 O O . GLU A 1 158 ? -24.854 17.002 15.525 1.00 66.88 158 GLU A O 1
ATOM 1259 N N . LYS A 1 159 ? -25.816 14.976 15.667 1.00 83.06 159 LYS A N 1
ATOM 1260 C CA . LYS A 1 159 ? -26.877 15.410 16.578 1.00 83.06 159 LYS A CA 1
ATOM 1261 C C . LYS A 1 159 ? -26.317 15.868 17.927 1.00 83.06 159 LYS A C 1
ATOM 1263 O O . LYS A 1 159 ? -26.715 16.920 18.417 1.00 83.06 159 LYS A O 1
ATOM 1268 N N . ALA A 1 160 ? -25.395 15.106 18.515 1.00 81.44 160 ALA A N 1
ATOM 1269 C CA . ALA A 1 160 ? -24.778 15.457 19.791 1.00 81.44 160 ALA A CA 1
ATOM 1270 C C . ALA A 1 160 ? -23.972 16.763 19.699 1.00 81.44 160 ALA A C 1
ATOM 1272 O O . ALA A 1 160 ? -24.074 17.595 20.596 1.00 81.44 160 ALA A O 1
ATOM 1273 N N . VAL A 1 161 ? -23.230 16.969 18.604 1.00 78.38 161 VAL A N 1
ATOM 1274 C CA . VAL A 1 161 ? -22.509 18.221 18.325 1.00 78.38 161 VAL A CA 1
ATOM 1275 C C . VAL A 1 161 ? -23.486 19.391 18.221 1.00 78.38 161 VAL A C 1
ATOM 1277 O O . VAL A 1 161 ? -23.313 20.385 18.917 1.00 78.38 161 VAL A O 1
ATOM 1280 N N . SER A 1 162 ? -24.568 19.248 17.450 1.00 79.44 162 SER A N 1
ATOM 1281 C CA . SER A 1 162 ? -25.582 20.301 17.314 1.00 79.44 162 SER A CA 1
ATOM 1282 C C . SER A 1 162 ? -26.265 20.644 18.645 1.00 79.44 162 SER A C 1
ATOM 1284 O O . SER A 1 162 ? -26.489 21.816 18.943 1.00 79.44 162 SER A O 1
ATOM 1286 N N . GLU A 1 163 ? -26.570 19.647 19.478 1.00 90.69 163 GLU A N 1
ATOM 1287 C CA . GLU A 1 163 ? -27.130 19.873 20.815 1.00 90.69 163 GLU A CA 1
ATOM 1288 C C . GLU A 1 163 ? -26.137 20.573 21.754 1.00 90.69 163 GLU A C 1
ATOM 1290 O O . GLU A 1 163 ? -26.544 21.377 22.600 1.00 90.69 163 GLU A O 1
ATOM 1295 N N . LEU A 1 164 ? -24.843 20.269 21.623 1.00 85.75 164 LEU A N 1
ATOM 1296 C CA . LEU A 1 164 ? -23.783 20.919 22.384 1.00 85.75 164 LEU A CA 1
ATOM 1297 C C . LEU A 1 164 ? -23.628 22.383 21.961 1.00 85.75 164 LEU A C 1
ATOM 1299 O O . LEU A 1 164 ? -23.603 23.257 22.825 1.00 85.75 164 LEU A O 1
ATOM 1303 N N . ASP A 1 165 ? -23.620 22.655 20.657 1.00 80.38 165 ASP A N 1
ATOM 1304 C CA . ASP A 1 165 ? -23.544 24.007 20.098 1.00 80.38 165 ASP A CA 1
ATOM 1305 C C . ASP A 1 165 ? -24.718 24.872 20.564 1.00 80.38 165 ASP A C 1
ATOM 1307 O O . ASP A 1 165 ? -24.532 26.011 20.991 1.00 80.38 165 ASP A O 1
ATOM 1311 N N . GLU A 1 166 ? -25.936 24.327 20.566 1.00 87.38 166 GLU A N 1
ATOM 1312 C CA . GLU A 1 166 ? -27.115 25.041 21.066 1.00 87.38 166 GLU A CA 1
ATOM 1313 C C . GLU A 1 166 ? -27.048 25.308 22.577 1.00 87.38 166 GLU A C 1
ATOM 1315 O O . GLU A 1 166 ? -27.512 26.349 23.050 1.00 87.38 166 GLU A O 1
ATOM 1320 N N . LYS A 1 167 ? -26.445 24.406 23.361 1.00 87.94 167 LYS A N 1
ATOM 1321 C CA . LYS A 1 167 ? -26.187 24.655 24.789 1.00 87.94 167 LYS A CA 1
ATOM 1322 C C . LYS A 1 167 ? -25.125 25.733 24.987 1.00 87.94 167 LYS A C 1
ATOM 1324 O O . LYS A 1 167 ? -25.320 26.606 25.828 1.00 87.94 167 LYS A O 1
ATOM 1329 N N . ILE A 1 168 ? -24.048 25.710 24.207 1.00 79.38 168 ILE A N 1
ATOM 1330 C CA . ILE A 1 168 ? -22.978 26.713 24.266 1.00 79.38 168 ILE A CA 1
ATOM 1331 C C . ILE A 1 168 ? -23.533 28.098 23.916 1.00 79.38 168 ILE A C 1
ATOM 1333 O O . ILE A 1 168 ? -23.328 29.035 24.683 1.00 79.38 168 ILE A O 1
ATOM 1337 N N . LYS A 1 169 ? -24.329 28.223 22.846 1.00 83.25 169 LYS A N 1
ATOM 1338 C CA . LYS A 1 169 ? -24.992 29.486 22.468 1.00 83.25 169 LYS A CA 1
ATOM 1339 C C . LYS A 1 169 ? -25.914 30.034 23.558 1.00 83.25 169 LYS A C 1
ATOM 1341 O O . LYS A 1 169 ? -26.008 31.245 23.731 1.00 83.25 169 LYS A O 1
ATOM 1346 N N . LYS A 1 170 ? -26.593 29.158 24.307 1.00 84.69 170 LYS A N 1
ATOM 1347 C CA . LYS A 1 170 ? -27.445 29.559 25.441 1.00 84.69 170 LYS A CA 1
ATOM 1348 C C . LYS A 1 170 ? -26.642 30.021 26.654 1.00 84.69 170 LYS A C 1
ATOM 1350 O O . LYS A 1 170 ? -27.117 30.880 27.389 1.00 84.69 170 LYS A O 1
ATOM 1355 N N . LEU A 1 171 ? -25.459 29.448 26.872 1.00 82.56 171 LEU A N 1
ATOM 1356 C CA . LEU A 1 171 ? -24.559 29.830 27.963 1.00 82.56 171 LEU A CA 1
ATOM 1357 C C . LEU A 1 171 ? -23.757 31.100 27.638 1.00 82.56 171 LEU A C 1
ATOM 1359 O O . LEU A 1 171 ? -23.428 31.853 28.551 1.00 82.56 171 LEU A O 1
ATOM 1363 N N . TYR A 1 172 ? -23.501 31.366 26.354 1.00 79.56 172 TYR A N 1
ATOM 1364 C CA . TYR A 1 172 ? -22.762 32.534 25.869 1.00 79.56 172 TYR A CA 1
ATOM 1365 C C . TYR A 1 172 ? -23.512 33.246 24.727 1.00 79.56 172 TYR A C 1
ATOM 1367 O O . TYR A 1 172 ? -23.093 33.180 23.567 1.00 79.56 172 TYR A O 1
ATOM 1375 N N . PRO A 1 173 ? -24.627 33.944 25.020 1.00 63.09 173 PRO A N 1
ATOM 1376 C CA . PRO A 1 173 ? -25.409 34.661 24.016 1.00 63.09 173 PRO A CA 1
ATOM 1377 C C . PRO A 1 173 ? -24.674 35.945 23.587 1.00 63.09 173 PRO A C 1
ATOM 1379 O O . PRO A 1 173 ? -24.991 37.039 24.044 1.00 63.09 173 PRO A O 1
ATOM 1382 N N . GLY A 1 174 ? -23.644 35.816 22.747 1.00 61.66 174 GLY A N 1
ATOM 1383 C CA . GLY A 1 174 ? -22.879 36.960 22.233 1.00 61.66 174 GLY A CA 1
ATOM 1384 C C . GLY A 1 174 ? -21.505 36.657 21.630 1.00 61.66 174 GLY A C 1
ATOM 1385 O O . GLY A 1 174 ? -20.855 37.579 21.145 1.00 61.66 174 GLY A O 1
ATOM 1386 N N . SER A 1 175 ? -21.045 35.407 21.641 1.00 58.25 175 SER A N 1
ATOM 1387 C CA . SER A 1 175 ? -19.778 35.021 21.011 1.00 58.25 175 SER A CA 1
ATOM 1388 C C . SER A 1 175 ? -20.005 34.691 19.532 1.00 58.25 175 SER A C 1
ATOM 1390 O O . SER A 1 175 ? -20.325 33.551 19.202 1.00 58.25 175 SER A O 1
ATOM 1392 N N . ASN A 1 176 ? -19.896 35.702 18.666 1.00 51.44 176 ASN A N 1
ATOM 1393 C CA . ASN A 1 176 ? -19.609 35.500 17.240 1.00 51.44 176 ASN A CA 1
ATOM 1394 C C . ASN A 1 176 ? -18.104 35.322 17.041 1.00 51.44 176 ASN A C 1
ATOM 1396 O O . ASN A 1 176 ? -17.351 36.098 17.674 1.00 51.44 176 ASN A O 1
#

=== Feature glossary ===
The record interleaves many kinds of information about one protein. Here is each kind framed as the question it answers.

Q: What are the backbone torsion angles?
A: φ (phi) and ψ (psi) are the two rotatable backbone dihedrals per residue: φ is the C(i-1)–N–Cα–C torsion, ψ is the N–Cα–C–N(i+1) torsion, both in degrees on (−180°, 180°]. α-helical residues cluster near (−60°, −45°); β-strand residues near (−120°, +130°). A Ramachandran plot is simply a scatter of (φ, ψ) for every residue.

Q: What is the amino-acid chain?
A: This is the polypeptide sequence — one letter per residue, N-terminus first. Length ranges from a few dozen residues for small domains to over a thousand for large multi-domain proteins.

Q: How mobile is each atom in the crystal?
A: For experimental (PDB) structures, the B-factor (temperature factor) quantifies the positional spread of each atom in the crystal — a combination of thermal vibration and static disorder — in units of Å². High B-factors mark flexible loops or poorly resolved regions; low B-factors mark the rigid, well-ordered core.

Q: Are the domains correctly placed relative to each other?
A: Predicted Aligned Error (PAE) is an AlphaFold confidence matrix: entry (i, j) is the expected error in the position of residue j, in ångströms, when the prediction is superimposed on the true structure at residue i. Low PAE within a block of residues means that block is internally rigid and well-predicted; high PAE between two blocks means their relative placement is uncertain even if each block individually is confident.

Q: How confident is the AlphaFold model at each residue?
A: pLDDT is the predicted lDDT-Cα score: AlphaFold's confidence that the local environment of each residue (all inter-atomic distances within 15 Å) is correctly placed. It is a per-residue number between 0 and 100, with higher meaning more reliable.

Q: What family and function is it annotated with?
A: Functional annotations link the protein to curated databases. InterPro entries identify conserved domains and families by matching the sequence against member-database signatures (Pfam, PROSITE, CDD, …). Gene Ontology (GO) terms describe molecular function, biological process, and cellular component in a controlled vocabulary. CATH places the structure in a hierarchical fold classification (Class/Architecture/Topology/Homologous-superfamily). The organism is the source species.

Q: How big and how compact is the whole molecule?
A: Three whole-structure scalars: the radius of gyration (RMS distance of Cα from centroid, in Å), the count of Cα–Cα contacts (pairs closer than 8 Å and separated by more than four residues in sequence — i.e. tertiary, not local, contacts), and the bounding-box dimensions. Together they distinguish compact globular folds from extended fibres or disordered chains.

Q: What known structures does this most resemble?
A: The Foldseek neighbor list gives the closest experimentally determined structures in the PDB, ranked by structural alignment. TM-score near 1 means near-identical fold; near 0.3 means only rough topology match. This is how one finds what a novel AlphaFold prediction most resembles in the solved-structure universe.

Q: Which residues are buried vs exposed?
A: SASA measures how much of the protein is reachable by solvent. It is computed by rolling a water-sized probe over the atomic surface and summing the exposed area (Å²). Per-residue SASA distinguishes core (buried, low SASA) from surface (exposed, high SASA) residues; total SASA is a whole-molecule size measure.

Q: Which residues are in helices, strands, or loops?
A: Eight-state secondary structure (DSSP): H is the canonical α-helix, G the tighter 3₁₀-helix, I the wider π-helix; E/B are β-structure, T and S are turns and bends, and '-' is everything else. DSSP derives these from the pattern of main-chain N–H···O=C hydrogen bonds, not from the sequence.

Q: Where is each backbone atom in 3D?
A: Structure coordinates are given as an mmCIF _atom_site loop: one row per atom with element, residue name, chain id, sequence number, and x/y/z position in Å. Only the four main-chain atoms per residue are included here; side chains are omitted to keep the record compact.

Q: What if only a Cα trace is available?
A: Three-state secondary structure (P-SEA) collapses the eight DSSP classes into helix (a), strand (b), and coil (c). P-SEA assigns these from Cα geometry alone — distances and angles — without requiring backbone oxygens, so it works on any Cα trace.

Q: What do the rendered images show?
A: The six renders are orthographic views along the three Cartesian axes in both directions. Representation (cartoon, sticks, or surface) and color scheme (sequence-rainbow or by-chain) vary across proteins so the training set covers all the common visualization conventions.

Q: What does the local fold look like, residue by residue?
A: Foldseek's 3Di representation compresses backbone geometry into a per-residue letter drawn from a learned twenty-state alphabet. It captures the tertiary interaction pattern around each residue — which residues are packed against it in space, regardless of where they are in sequence.

Q: What do the diagnostic plots show?
A: The contact map is a binary N×N matrix image: pixel (i, j) is dark where Cα_i and Cα_j are within 8 Å and |i−j|>4. Because the |i−j|>4 filter removes local helical contacts, off-diagonal stripes parallel to the main diagonal indicate parallel β-sheets; stripes perpendicular to it indicate antiparallel β-sheets. The Ramachandran plot scatters every residue's (φ, ψ) pair against the sterically allowed regions. The PAE heatmap renders the predicted-aligned-error matrix.